Protein AF-A0AA42LFT8-F1 (afdb_monomer_lite)

Secondary structure (DSSP, 8-state):
--SHHHHHHHHHHHHHHTTT-------HHHHHHHHHHHHBSSEE-HHHHHHHHHHHHHHHHHH--HHHHHHHHHHIIIIISS-TT--EE--HHHHHHHHHHHHHHHHHS----PPP--HHHHHHHHHHHHHHHTT----EETTEE-HHHHHHHHHHHHHHHHTTT---HHHHHHHS---TT-GGGGGT--S----

Organism: Acinetobacter johnsonii (NCBI:txid40214)

pLDDT: mean 73.06, std 16.08, range [34.84, 95.12]

Sequence (195 aa):
MINFNYFEKIHAKISREAKTDTLFDLNSKNSEKRIDDLVLGEGVQRKLVLEIMENLSTQYIFTNNKKYLEIYKIINYIFIHRNSNKEFTSNNTNIENAYKIAYFHTKNNSFYLDPPPNQKAENLKKSISFLRERKIQIKLKNGIVDKKNLISIEKIIDKKFEKLGFFSIDGILEILPKHDNFEIYKFSDSAPTTL

Foldseek 3Di:
DDALVLLVVLLVVLVVVVVPDDDDPCPPVVLLVLLCVLWADDDADPVRLVVLLLLLLLVCVQPVDCSSQLSSFLSCSRDPPPPPPGGTDPDSVSVSVSSNSSSVVVVVDPPDDGDPPNVVSVVVVVVCVVCVVVVQDWDDDSSHTDVVSVVVVLVVVQVVCVVVVHRDPVSVVVPPPPPVPPPVVVPVPPDDDDD

Radius of gyration: 21.91 Å; chains: 1; bounding box: 42×46×66 Å

Structure (mmCIF, N/CA/C/O backbone):
data_AF-A0AA42LFT8-F1
#
_entry.id   AF-A0AA42LFT8-F1
#
loop_
_atom_site.group_PDB
_atom_site.id
_atom_site.type_symbol
_atom_site.label_atom_id
_atom_site.label_alt_id
_atom_site.label_comp_id
_atom_site.label_asym_id
_atom_site.label_entity_id
_atom_site.label_seq_id
_atom_site.pdbx_PDB_ins_code
_atom_site.Cartn_x
_atom_site.Cartn_y
_atom_site.Cartn_z
_atom_site.occupancy
_atom_site.B_iso_or_equiv
_atom_site.auth_seq_id
_atom_site.auth_comp_id
_atom_site.auth_asym_id
_atom_site.auth_atom_id
_atom_site.pdbx_PDB_model_num
ATOM 1 N N . MET A 1 1 ? 12.445 9.434 -0.133 1.00 78.56 1 MET A N 1
ATOM 2 C CA . MET A 1 1 ? 12.196 8.166 0.582 1.00 78.56 1 MET A CA 1
ATOM 3 C C . MET A 1 1 ? 10.955 7.518 0.003 1.00 78.56 1 MET A C 1
ATOM 5 O O . MET A 1 1 ? 9.937 8.196 -0.118 1.00 78.56 1 MET A O 1
ATOM 9 N N . ILE A 1 2 ? 11.056 6.247 -0.377 1.00 85.00 2 ILE A N 1
ATOM 10 C CA . ILE A 1 2 ? 9.947 5.476 -0.949 1.00 85.00 2 ILE A CA 1
ATOM 11 C C . ILE A 1 2 ? 8.979 5.107 0.173 1.00 85.00 2 ILE A C 1
ATOM 13 O O . ILE A 1 2 ? 9.377 4.571 1.201 1.00 85.00 2 ILE A O 1
ATOM 17 N N . ASN A 1 3 ? 7.717 5.487 0.009 1.00 90.00 3 ASN A N 1
ATOM 18 C CA . ASN A 1 3 ? 6.629 5.263 0.956 1.00 90.00 3 ASN A CA 1
ATOM 19 C C . ASN A 1 3 ? 5.275 5.419 0.239 1.00 90.00 3 ASN A C 1
ATOM 21 O O . ASN A 1 3 ? 5.223 5.694 -0.959 1.00 90.00 3 ASN A O 1
ATOM 25 N N . PHE A 1 4 ? 4.171 5.297 0.975 1.00 91.50 4 PHE A N 1
ATOM 26 C CA . PHE A 1 4 ? 2.819 5.468 0.433 1.00 91.50 4 PHE A CA 1
ATOM 27 C C . PHE A 1 4 ? 2.636 6.785 -0.348 1.00 91.50 4 PHE A C 1
ATOM 29 O O . PHE A 1 4 ? 2.189 6.784 -1.494 1.00 91.50 4 PHE A O 1
ATOM 36 N N . ASN A 1 5 ? 3.038 7.915 0.246 1.00 93.19 5 ASN A N 1
ATOM 37 C CA . ASN A 1 5 ? 2.876 9.240 -0.363 1.00 93.19 5 ASN A CA 1
ATOM 38 C C . ASN A 1 5 ? 3.747 9.416 -1.611 1.00 93.19 5 ASN A C 1
ATOM 40 O O . ASN A 1 5 ? 3.376 10.158 -2.518 1.00 93.19 5 ASN A O 1
ATOM 44 N N . TYR A 1 6 ? 4.914 8.771 -1.653 1.00 94.50 6 TYR A N 1
ATOM 45 C CA . TYR A 1 6 ? 5.758 8.749 -2.841 1.00 94.50 6 TYR A CA 1
ATOM 46 C C . TYR A 1 6 ? 4.987 8.142 -4.019 1.00 94.50 6 TYR A C 1
ATOM 48 O O . TYR A 1 6 ? 4.836 8.804 -5.044 1.00 94.50 6 TYR A O 1
ATOM 56 N N . PHE A 1 7 ? 4.384 6.964 -3.839 1.00 95.06 7 PHE A N 1
ATOM 57 C CA . PHE A 1 7 ? 3.600 6.321 -4.894 1.00 95.06 7 PHE A CA 1
ATOM 58 C C . PHE A 1 7 ? 2.347 7.113 -5.295 1.00 95.06 7 PHE A C 1
ATOM 60 O O . PHE A 1 7 ? 2.006 7.172 -6.475 1.00 95.06 7 PHE A O 1
ATOM 67 N N . GLU A 1 8 ? 1.690 7.801 -4.358 1.00 94.62 8 GLU A N 1
ATOM 68 C CA . GLU A 1 8 ? 0.591 8.708 -4.712 1.00 94.62 8 GLU A CA 1
ATOM 69 C C . GLU A 1 8 ? 1.038 9.878 -5.595 1.00 94.62 8 GLU A C 1
ATOM 71 O O . GLU A 1 8 ? 0.312 10.264 -6.517 1.00 94.62 8 GLU A O 1
ATOM 76 N N . LYS A 1 9 ? 2.213 10.455 -5.312 1.00 95.12 9 LYS A N 1
ATOM 77 C CA . LYS A 1 9 ? 2.763 11.585 -6.071 1.00 95.12 9 LYS A CA 1
ATOM 78 C C . LYS A 1 9 ? 3.161 11.171 -7.481 1.00 95.12 9 LYS A C 1
ATOM 80 O O . LYS A 1 9 ? 2.756 11.847 -8.429 1.00 95.12 9 LYS A O 1
ATOM 85 N N . ILE A 1 10 ? 3.906 10.071 -7.629 1.00 94.69 10 ILE A N 1
ATOM 86 C CA . ILE A 1 10 ? 4.327 9.603 -8.959 1.00 94.69 10 ILE A CA 1
ATOM 87 C C . ILE A 1 10 ? 3.110 9.216 -9.801 1.00 94.69 10 ILE A C 1
ATOM 89 O O . ILE A 1 10 ? 3.034 9.593 -10.966 1.00 94.69 10 ILE A O 1
ATOM 93 N N . HIS A 1 11 ? 2.101 8.583 -9.192 1.00 94.44 11 HIS A N 1
ATOM 94 C CA . HIS A 1 11 ? 0.862 8.241 -9.877 1.00 94.44 11 HIS A CA 1
ATOM 95 C C . HIS A 1 11 ? 0.130 9.490 -10.378 1.00 94.44 11 HIS A C 1
ATOM 97 O O . HIS A 1 11 ? -0.256 9.564 -11.538 1.00 94.44 11 HIS A O 1
ATOM 103 N N . ALA A 1 12 ? -0.024 10.517 -9.536 1.00 93.12 12 ALA A N 1
ATOM 104 C CA . ALA A 1 12 ? -0.682 11.760 -9.939 1.00 93.12 12 ALA A CA 1
ATOM 105 C C . ALA A 1 12 ? 0.078 12.520 -11.042 1.00 93.12 12 ALA A C 1
ATOM 107 O O . ALA A 1 12 ? -0.541 13.205 -11.855 1.00 93.12 12 ALA A O 1
ATOM 108 N N . LYS A 1 13 ? 1.413 12.443 -11.060 1.00 91.81 13 LYS A N 1
ATOM 109 C CA . LYS A 1 13 ? 2.256 12.989 -12.135 1.00 91.81 13 LYS A CA 1
ATOM 110 C C . LYS A 1 13 ? 2.026 12.219 -13.441 1.00 91.81 13 LYS A C 1
ATOM 112 O O . LYS A 1 13 ? 1.564 12.804 -14.415 1.00 91.81 13 LYS A O 1
ATOM 117 N N . ILE A 1 14 ? 2.237 10.907 -13.424 1.00 88.75 14 ILE A N 1
ATOM 118 C CA . ILE A 1 14 ? 2.191 10.048 -14.615 1.00 88.75 14 ILE A CA 1
ATOM 119 C C . ILE A 1 14 ? 0.778 9.972 -15.209 1.00 88.75 14 ILE A C 1
ATOM 121 O O . ILE A 1 14 ? 0.617 10.099 -16.418 1.00 88.75 14 ILE A O 1
ATOM 125 N N . SER A 1 15 ? -0.266 9.879 -14.380 1.00 87.12 15 SER A N 1
ATOM 126 C CA . SER A 1 15 ? -1.662 9.892 -14.840 1.00 87.12 15 SER A CA 1
ATOM 127 C C . SER A 1 15 ? -2.069 11.196 -15.538 1.00 87.12 15 SER A C 1
ATOM 129 O O . SER A 1 15 ? -3.040 11.201 -16.296 1.00 87.12 15 SER A O 1
ATOM 131 N N . ARG A 1 16 ? -1.369 12.313 -15.281 1.00 85.44 16 ARG A N 1
ATOM 132 C CA . ARG A 1 16 ? -1.565 13.576 -16.011 1.00 85.44 16 ARG A CA 1
ATOM 133 C C . ARG A 1 16 ? -0.812 13.572 -17.339 1.00 85.44 16 ARG A C 1
ATOM 135 O O . ARG A 1 16 ? -1.422 13.895 -18.349 1.00 85.44 16 ARG A O 1
ATOM 142 N N . GLU A 1 17 ? 0.454 13.157 -17.336 1.00 82.69 17 GLU A N 1
ATOM 143 C CA . GLU A 1 17 ? 1.291 13.037 -18.546 1.00 82.69 17 GLU A CA 1
ATOM 144 C C . GLU A 1 17 ? 0.700 12.057 -19.574 1.00 82.69 17 GLU A C 1
ATOM 146 O O . GLU A 1 17 ? 0.731 12.298 -20.775 1.00 82.69 17 GLU A O 1
ATOM 151 N N . ALA A 1 18 ? 0.081 10.968 -19.113 1.00 69.44 18 ALA A N 1
ATOM 152 C CA . ALA A 1 18 ? -0.550 9.972 -19.977 1.00 69.44 18 ALA A CA 1
ATOM 153 C C . ALA A 1 18 ? -1.759 10.494 -20.774 1.00 69.44 18 ALA A C 1
ATOM 155 O O . ALA A 1 18 ? -2.258 9.791 -21.648 1.00 69.44 18 ALA A O 1
ATOM 156 N N . LYS A 1 19 ? -2.266 11.695 -20.469 1.00 59.88 19 LYS A N 1
ATOM 157 C CA . LYS A 1 19 ? -3.346 12.327 -21.240 1.00 59.88 19 LYS A CA 1
ATOM 158 C C . LYS A 1 19 ? -2.836 13.078 -22.471 1.00 59.88 19 LYS A C 1
ATOM 160 O O . LYS A 1 19 ? -3.658 13.473 -23.290 1.00 59.88 19 LYS A O 1
ATOM 165 N N . THR A 1 20 ? -1.526 13.309 -22.574 1.00 52.00 20 THR A N 1
ATOM 166 C CA . THR A 1 20 ? -0.933 14.223 -23.560 1.00 52.00 20 THR A CA 1
ATOM 167 C C . THR A 1 20 ? 0.042 13.563 -24.533 1.00 52.00 20 THR A C 1
ATOM 169 O O . THR A 1 20 ? 0.314 14.172 -25.558 1.00 52.00 20 THR A O 1
ATOM 172 N N . ASP A 1 21 ? 0.520 12.338 -24.272 1.00 46.44 21 ASP A N 1
ATOM 173 C CA . ASP A 1 21 ? 1.500 11.655 -25.133 1.00 46.44 21 ASP A CA 1
ATOM 174 C C . ASP A 1 21 ? 0.986 10.340 -25.738 1.00 46.44 21 ASP A C 1
ATOM 176 O O . ASP A 1 21 ? 0.505 9.438 -25.046 1.00 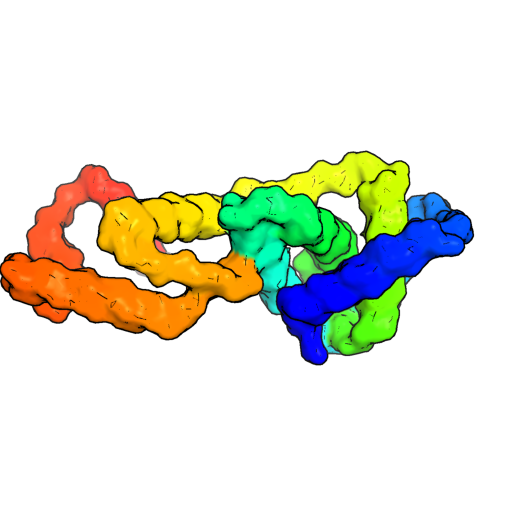46.44 21 ASP A O 1
ATOM 180 N N . THR A 1 22 ? 1.165 10.228 -27.055 1.00 49.41 22 THR A N 1
ATOM 181 C CA . THR A 1 22 ? 0.987 9.025 -27.874 1.00 49.41 22 THR A CA 1
ATOM 182 C C . THR A 1 22 ? 2.154 8.045 -27.719 1.00 49.41 22 THR A C 1
ATOM 184 O O . THR A 1 22 ? 3.308 8.406 -27.912 1.00 49.41 22 THR A O 1
ATOM 187 N N . LEU A 1 23 ? 1.792 6.780 -27.468 1.00 51.12 23 LEU A N 1
ATOM 188 C CA . LEU A 1 23 ? 2.510 5.544 -27.814 1.00 51.12 23 LEU A CA 1
ATOM 189 C C . LEU A 1 23 ? 3.967 5.416 -27.335 1.00 51.12 23 LEU A C 1
ATOM 191 O O . LEU A 1 23 ? 4.925 5.620 -28.074 1.00 51.12 23 LEU A O 1
ATOM 195 N N . PHE A 1 24 ? 4.120 4.893 -26.115 1.00 53.81 24 PHE A N 1
ATOM 196 C CA . PHE A 1 24 ? 5.250 4.007 -25.835 1.00 53.81 24 PHE A CA 1
ATOM 197 C C . PHE A 1 24 ? 5.076 2.729 -26.666 1.00 53.81 24 PHE A C 1
ATOM 199 O O . PHE A 1 24 ? 4.008 2.116 -26.638 1.00 53.81 24 PHE A O 1
ATOM 206 N N . ASP A 1 25 ? 6.115 2.334 -27.400 1.00 49.66 25 ASP A N 1
ATOM 207 C CA . ASP A 1 25 ? 6.157 1.077 -28.148 1.00 49.66 25 ASP A CA 1
ATOM 208 C C . ASP A 1 25 ? 6.222 -0.102 -27.155 1.00 49.66 25 ASP A C 1
ATOM 210 O O . ASP A 1 25 ? 7.272 -0.455 -26.610 1.00 49.66 25 ASP A O 1
ATOM 214 N N . LEU A 1 26 ? 5.048 -0.635 -26.808 1.00 54.69 26 LEU A N 1
ATOM 215 C CA . LEU A 1 26 ? 4.846 -1.656 -25.780 1.00 54.69 26 LEU A CA 1
ATOM 216 C C . LEU A 1 26 ? 4.963 -3.056 -26.390 1.00 54.69 26 LEU A C 1
ATOM 218 O O . LEU A 1 26 ? 4.026 -3.850 -26.315 1.00 54.69 26 LEU A O 1
ATOM 222 N N . ASN A 1 27 ? 6.122 -3.419 -26.943 1.00 56.38 27 ASN A N 1
ATOM 223 C CA . ASN A 1 27 ? 6.406 -4.848 -27.051 1.00 56.38 27 ASN A CA 1
ATOM 224 C C . ASN A 1 27 ? 6.521 -5.401 -25.618 1.00 56.38 27 ASN A C 1
ATOM 226 O O . ASN A 1 27 ? 7.384 -4.966 -24.842 1.00 56.38 27 ASN A O 1
ATOM 230 N N . SER A 1 28 ? 5.606 -6.303 -25.243 1.00 58.91 28 SER A N 1
ATOM 231 C CA . SER A 1 28 ? 5.417 -6.758 -23.863 1.00 58.91 28 SER A CA 1
ATOM 232 C C . SER A 1 28 ? 6.714 -7.295 -23.275 1.00 58.91 28 SER A C 1
ATOM 234 O O . SER A 1 28 ? 7.186 -6.724 -22.296 1.00 58.91 28 SER A O 1
ATOM 236 N N . LYS A 1 29 ? 7.372 -8.252 -23.943 1.00 63.41 29 LYS A N 1
ATOM 237 C CA . LYS A 1 29 ? 8.627 -8.883 -23.485 1.00 63.41 29 LYS A CA 1
ATOM 238 C C . LYS A 1 29 ? 9.770 -7.890 -23.242 1.00 63.41 29 LYS A C 1
ATOM 240 O O . LYS A 1 29 ? 10.481 -8.004 -22.246 1.00 63.41 29 LYS A O 1
ATOM 245 N N . ASN A 1 30 ? 9.933 -6.892 -24.113 1.00 70.56 30 ASN A N 1
ATOM 246 C CA . ASN A 1 30 ? 10.985 -5.878 -23.958 1.00 70.56 30 ASN A CA 1
ATOM 247 C C . ASN A 1 30 ? 10.696 -4.939 -22.786 1.00 70.56 30 ASN A C 1
ATOM 249 O O . ASN A 1 30 ? 11.610 -4.488 -22.098 1.00 70.56 30 ASN A O 1
ATOM 253 N N . SER A 1 31 ? 9.419 -4.665 -22.540 1.00 76.12 31 SER A N 1
ATOM 254 C CA . SER A 1 31 ? 8.997 -3.823 -21.428 1.00 76.12 31 SER A CA 1
ATOM 255 C C . SER A 1 31 ? 9.137 -4.528 -20.081 1.00 76.12 31 SER A C 1
ATOM 257 O O . SER A 1 31 ? 9.449 -3.869 -19.093 1.00 76.12 31 SER A O 1
ATOM 259 N N . GLU A 1 32 ? 8.923 -5.848 -20.028 1.00 79.50 32 GLU A N 1
ATOM 260 C CA . GLU A 1 32 ? 9.082 -6.620 -18.789 1.00 79.50 32 GLU A CA 1
ATOM 261 C C . GLU A 1 32 ? 10.530 -6.605 -18.317 1.00 79.50 32 GLU A C 1
ATOM 263 O O . GLU A 1 32 ? 10.810 -6.157 -17.207 1.00 79.50 32 GLU A O 1
ATOM 268 N N . LYS A 1 33 ? 11.447 -6.986 -19.213 1.00 81.56 33 LYS A N 1
ATOM 269 C CA . LYS A 1 33 ? 12.882 -6.987 -18.936 1.00 81.56 33 LYS A CA 1
ATOM 270 C C . LYS A 1 33 ? 13.382 -5.595 -18.551 1.00 81.56 33 LYS A C 1
ATOM 272 O O . LYS A 1 33 ? 14.128 -5.449 -17.592 1.00 81.56 33 LYS A O 1
ATOM 277 N N . ARG A 1 34 ? 12.905 -4.557 -19.244 1.00 84.69 34 ARG A N 1
ATOM 278 C CA . ARG A 1 34 ? 13.261 -3.170 -18.933 1.00 84.69 34 ARG A CA 1
ATOM 279 C C . ARG A 1 34 ? 12.780 -2.728 -17.552 1.00 84.69 34 ARG A C 1
ATOM 281 O O . ARG A 1 34 ? 13.467 -1.941 -16.914 1.00 84.69 34 ARG A O 1
ATOM 288 N N . ILE A 1 35 ? 11.618 -3.193 -17.090 1.00 87.19 35 ILE A N 1
ATOM 289 C CA . ILE A 1 35 ? 11.175 -2.934 -15.714 1.00 87.19 35 ILE A CA 1
ATOM 290 C C . ILE A 1 35 ? 12.140 -3.597 -14.732 1.00 87.19 35 ILE A C 1
ATOM 292 O O . ILE A 1 35 ? 12.594 -2.914 -13.819 1.00 87.19 35 ILE A O 1
ATOM 296 N N . ASP A 1 36 ? 12.487 -4.869 -14.937 1.00 85.62 36 ASP A N 1
ATOM 297 C CA . ASP A 1 36 ? 13.400 -5.594 -14.045 1.00 85.62 36 ASP A CA 1
ATOM 298 C C . ASP A 1 36 ? 14.777 -4.919 -13.969 1.00 85.62 36 ASP A C 1
ATOM 300 O O . ASP A 1 36 ? 15.264 -4.649 -12.871 1.00 85.62 36 ASP A O 1
ATOM 304 N N . ASP A 1 37 ? 15.353 -4.540 -15.113 1.00 87.31 37 ASP A N 1
ATOM 305 C CA . ASP A 1 37 ? 16.639 -3.832 -15.188 1.00 87.31 37 ASP A CA 1
ATOM 306 C C . ASP A 1 37 ? 16.612 -2.480 -14.448 1.00 87.31 37 ASP A C 1
ATOM 308 O O . ASP A 1 37 ? 17.627 -2.026 -13.922 1.00 87.31 37 ASP A O 1
ATOM 312 N N . LEU A 1 38 ? 15.451 -1.818 -14.396 1.00 88.69 38 LEU A N 1
ATOM 313 C CA . LEU A 1 38 ? 15.292 -0.551 -13.686 1.00 88.69 38 LEU A CA 1
ATOM 314 C C . LEU A 1 38 ? 15.145 -0.746 -12.175 1.00 88.69 38 LEU A C 1
ATOM 316 O O . LEU A 1 38 ? 15.650 0.082 -11.416 1.00 88.69 38 LEU A O 1
ATOM 320 N N . VAL A 1 39 ? 14.420 -1.776 -11.727 1.00 88.69 39 VAL A N 1
ATOM 321 C CA . VAL A 1 39 ? 13.997 -1.880 -10.319 1.00 88.69 39 VAL A CA 1
ATOM 322 C C . VAL A 1 39 ? 14.864 -2.779 -9.461 1.00 88.69 39 VAL A C 1
ATOM 324 O O . VAL A 1 39 ? 14.830 -2.625 -8.242 1.00 88.69 39 VAL A O 1
ATOM 327 N N . LEU A 1 40 ? 15.645 -3.681 -10.051 1.00 87.50 40 LEU A N 1
ATOM 328 C CA . LEU A 1 40 ? 16.565 -4.529 -9.300 1.00 87.50 40 LEU A CA 1
ATOM 329 C C . LEU A 1 40 ? 17.784 -3.745 -8.811 1.00 87.50 40 LEU A C 1
ATOM 331 O O . LEU A 1 40 ? 18.350 -2.919 -9.523 1.00 87.50 40 LEU A O 1
ATOM 335 N N . GLY A 1 41 ? 18.186 -4.006 -7.570 1.00 81.94 41 GLY A N 1
ATOM 336 C CA . GLY A 1 41 ? 19.358 -3.390 -6.957 1.00 81.94 41 GLY A CA 1
ATOM 337 C C . GLY A 1 41 ? 19.299 -3.447 -5.438 1.00 81.94 41 GLY A C 1
ATOM 338 O O . GLY A 1 41 ? 18.420 -4.086 -4.870 1.00 81.94 41 GLY A O 1
ATOM 339 N N . GLU A 1 42 ? 20.219 -2.745 -4.790 1.00 77.19 42 GLU A N 1
ATOM 340 C CA . GLU A 1 42 ? 20.307 -2.671 -3.331 1.00 77.19 42 GLU A CA 1
ATOM 341 C C . GLU A 1 42 ? 19.680 -1.358 -2.831 1.00 77.19 42 GLU A C 1
ATOM 343 O O . GLU A 1 42 ? 19.914 -0.276 -3.387 1.00 77.19 42 GLU A O 1
ATOM 348 N N . GLY A 1 43 ? 18.860 -1.438 -1.779 1.00 80.69 43 GLY A N 1
ATOM 349 C CA . GLY A 1 43 ? 18.405 -0.251 -1.044 1.00 80.69 43 GLY A CA 1
ATOM 350 C C . GLY A 1 43 ? 16.976 -0.293 -0.510 1.00 80.69 43 GLY A C 1
ATOM 351 O O . GLY A 1 43 ? 16.727 0.123 0.619 1.00 80.69 43 GLY A O 1
ATOM 352 N N . VAL A 1 44 ? 16.013 -0.773 -1.288 1.00 81.44 44 VAL A N 1
ATOM 353 C CA . VAL A 1 44 ? 14.604 -0.855 -0.888 1.00 81.44 44 VAL A CA 1
ATOM 354 C C . VAL A 1 44 ? 14.260 -2.299 -0.594 1.00 81.44 44 VAL A C 1
ATOM 356 O O . VAL A 1 44 ? 14.203 -3.155 -1.474 1.00 81.44 44 VAL A O 1
ATOM 359 N N . GLN A 1 45 ? 13.983 -2.554 0.679 1.00 85.00 45 GLN A N 1
ATOM 360 C CA . GLN A 1 45 ? 13.615 -3.878 1.146 1.00 85.00 45 GLN A CA 1
ATOM 361 C C . GLN A 1 45 ? 12.218 -4.261 0.659 1.00 85.00 45 GLN A C 1
ATOM 363 O O . GLN A 1 45 ? 11.265 -3.483 0.762 1.00 85.00 45 GLN A O 1
ATOM 368 N N . ARG A 1 46 ? 12.059 -5.516 0.234 1.00 83.69 46 ARG A N 1
ATOM 369 C CA . ARG A 1 46 ? 10.757 -6.083 -0.147 1.00 83.69 46 ARG A CA 1
ATOM 370 C C . ARG A 1 46 ? 9.693 -5.921 0.939 1.00 83.69 46 ARG A C 1
ATOM 372 O O . ARG A 1 46 ? 8.539 -5.647 0.616 1.00 83.69 46 ARG A O 1
ATOM 379 N N . LYS A 1 47 ? 10.077 -6.032 2.215 1.00 86.25 47 LYS A N 1
ATOM 380 C CA . LYS A 1 47 ? 9.171 -5.833 3.357 1.00 86.25 47 LYS A CA 1
ATOM 381 C C . LYS A 1 47 ? 8.472 -4.470 3.304 1.00 86.25 47 LYS A C 1
ATOM 383 O O . LYS A 1 47 ? 7.257 -4.411 3.449 1.00 86.25 47 LYS A O 1
ATOM 388 N N . LEU A 1 48 ? 9.214 -3.401 3.011 1.00 89.06 48 LEU A N 1
ATOM 389 C CA . LEU A 1 48 ? 8.653 -2.054 2.884 1.00 89.06 48 LEU A CA 1
ATOM 390 C C . LEU A 1 48 ? 7.635 -1.971 1.738 1.00 89.06 48 LEU A C 1
ATOM 392 O O . LEU A 1 48 ? 6.590 -1.339 1.877 1.00 89.06 48 LEU A O 1
ATOM 396 N N . VAL A 1 49 ? 7.911 -2.624 0.607 1.00 88.50 49 VAL A N 1
ATOM 397 C CA . VAL A 1 49 ? 6.981 -2.654 -0.532 1.00 88.50 49 VAL A CA 1
ATOM 398 C C . VAL A 1 49 ? 5.689 -3.391 -0.172 1.00 88.50 49 VAL A C 1
ATOM 400 O O . VAL A 1 49 ? 4.602 -2.894 -0.466 1.00 88.50 49 VAL A O 1
ATOM 403 N N . LEU A 1 50 ? 5.793 -4.532 0.517 1.00 87.00 50 LEU A N 1
ATOM 404 C CA . LEU A 1 50 ? 4.634 -5.286 1.001 1.00 87.00 50 LEU A CA 1
ATOM 405 C C . LEU A 1 50 ? 3.784 -4.461 1.979 1.00 87.00 50 LEU A C 1
ATOM 407 O O . LEU A 1 50 ? 2.565 -4.419 1.831 1.00 87.00 50 LEU A O 1
ATOM 411 N N . GLU A 1 51 ? 4.411 -3.738 2.912 1.00 89.44 51 GLU A N 1
ATOM 412 C CA . GLU A 1 51 ? 3.708 -2.828 3.829 1.00 89.44 51 GLU A CA 1
ATOM 413 C C . GLU A 1 51 ? 2.969 -1.710 3.074 1.00 89.44 51 GLU A C 1
ATOM 415 O O . GLU A 1 51 ? 1.821 -1.384 3.380 1.00 89.44 51 GLU A O 1
ATOM 420 N N . ILE A 1 52 ? 3.592 -1.125 2.046 1.00 91.69 52 ILE A N 1
ATOM 421 C CA . ILE A 1 52 ? 2.947 -0.112 1.198 1.00 91.69 52 ILE A CA 1
ATOM 422 C C . ILE A 1 52 ? 1.735 -0.704 0.466 1.00 91.69 52 ILE A C 1
ATOM 424 O O . ILE A 1 52 ? 0.682 -0.066 0.413 1.00 91.69 52 ILE A O 1
ATOM 428 N N . MET A 1 53 ? 1.859 -1.916 -0.076 1.00 88.94 53 MET A N 1
ATOM 429 C CA . MET A 1 53 ? 0.767 -2.609 -0.762 1.00 88.94 53 MET A CA 1
ATOM 430 C C . MET A 1 53 ? -0.399 -2.926 0.177 1.00 88.94 53 MET A C 1
ATOM 432 O O . MET A 1 53 ? -1.556 -2.690 -0.177 1.00 88.94 53 MET A O 1
ATOM 436 N N . GLU A 1 54 ? -0.115 -3.400 1.388 1.00 88.06 54 GLU A N 1
ATOM 437 C CA . GLU A 1 54 ? -1.133 -3.651 2.409 1.00 88.06 54 GLU A CA 1
ATOM 438 C C . GLU A 1 54 ? -1.887 -2.361 2.774 1.00 88.06 54 GLU A C 1
ATOM 440 O O . GLU A 1 54 ? -3.121 -2.335 2.828 1.00 88.06 54 GLU A O 1
ATOM 445 N N . ASN A 1 55 ? -1.153 -1.259 2.940 1.00 90.56 55 ASN A N 1
ATOM 446 C CA . ASN A 1 55 ? -1.719 0.055 3.229 1.00 90.56 55 ASN A CA 1
ATOM 447 C C . ASN A 1 55 ? -2.598 0.584 2.084 1.00 90.56 55 ASN A C 1
ATOM 449 O O . ASN A 1 55 ? -3.666 1.145 2.333 1.00 90.56 55 ASN A O 1
ATOM 453 N N . LEU A 1 56 ? -2.195 0.389 0.825 1.00 91.75 56 LEU A N 1
ATOM 454 C CA . LEU A 1 56 ? -2.997 0.756 -0.351 1.00 91.75 56 LEU A CA 1
ATOM 455 C C . LEU A 1 56 ? -4.287 -0.058 -0.441 1.00 91.75 56 LEU A C 1
ATOM 457 O O . LEU A 1 56 ? -5.355 0.517 -0.656 1.00 91.75 56 LEU A O 1
ATOM 461 N N . SER A 1 57 ? -4.199 -1.374 -0.226 1.00 88.88 57 SER A N 1
ATOM 462 C CA . SER A 1 57 ? -5.367 -2.258 -0.159 1.00 88.88 57 SER A CA 1
ATOM 463 C C . SER A 1 57 ? -6.328 -1.808 0.944 1.00 88.88 57 SER A C 1
ATOM 465 O O . SER A 1 57 ? -7.521 -1.647 0.689 1.00 88.88 57 SER A O 1
ATOM 467 N N . THR A 1 58 ? -5.808 -1.498 2.134 1.00 86.81 58 THR A N 1
ATOM 468 C CA . THR A 1 58 ? -6.611 -0.999 3.256 1.00 86.81 58 THR A CA 1
ATOM 469 C C . THR A 1 58 ? -7.290 0.319 2.895 1.00 86.81 58 THR A C 1
ATOM 471 O O . THR A 1 58 ? -8.505 0.456 3.019 1.00 86.81 58 THR A O 1
ATOM 474 N N . GLN A 1 59 ? -6.540 1.288 2.368 1.00 89.44 59 GLN A N 1
ATOM 475 C CA . GLN A 1 59 ? -7.102 2.571 1.959 1.00 89.44 59 GLN A CA 1
ATOM 476 C C . GLN A 1 59 ? -8.202 2.400 0.896 1.00 89.44 59 GLN A C 1
ATOM 478 O O . GLN A 1 59 ? -9.233 3.075 0.974 1.00 89.44 59 GLN A O 1
ATOM 483 N N . TYR A 1 60 ? -8.028 1.481 -0.057 1.00 89.31 60 TYR A N 1
ATOM 484 C CA . TYR A 1 60 ? -9.049 1.145 -1.047 1.00 89.31 60 TYR A CA 1
ATOM 485 C C . TYR A 1 60 ? -10.308 0.549 -0.403 1.00 89.31 60 TYR A C 1
ATOM 487 O O . TYR A 1 60 ? -11.390 1.093 -0.597 1.00 89.31 60 TYR A O 1
ATOM 495 N N . ILE A 1 61 ? -10.179 -0.492 0.422 1.00 85.00 61 ILE A N 1
ATOM 496 C CA . ILE A 1 61 ? -11.300 -1.176 1.100 1.00 85.00 61 ILE A CA 1
ATOM 497 C C . ILE A 1 61 ? -12.161 -0.207 1.930 1.00 85.00 61 ILE A C 1
ATOM 499 O O . ILE A 1 61 ? -13.388 -0.354 2.019 1.00 85.00 61 ILE A O 1
ATOM 503 N N . PHE A 1 62 ? -11.521 0.801 2.526 1.00 81.50 62 PHE A N 1
ATOM 504 C CA . PHE A 1 62 ? -12.173 1.802 3.365 1.00 81.50 62 PHE A CA 1
ATOM 505 C C . PHE A 1 62 ? -12.814 2.962 2.609 1.00 81.50 62 PHE A C 1
ATOM 507 O O . PHE A 1 62 ? -13.823 3.494 3.067 1.00 81.50 62 PHE A O 1
ATOM 514 N N . THR A 1 63 ? -12.215 3.398 1.502 1.00 85.94 63 THR A N 1
ATOM 515 C CA . THR A 1 63 ? -12.677 4.588 0.763 1.00 85.94 63 THR A CA 1
ATOM 516 C C . THR A 1 63 ? -13.406 4.257 -0.531 1.00 85.94 63 THR A C 1
ATOM 518 O O . THR A 1 63 ? -14.032 5.136 -1.114 1.00 85.94 63 THR A O 1
ATOM 521 N N . ASN A 1 64 ? -13.289 3.017 -1.007 1.00 86.75 64 ASN A N 1
ATOM 522 C CA . ASN A 1 64 ? -13.655 2.571 -2.350 1.00 86.75 64 ASN A CA 1
ATOM 523 C C . ASN A 1 64 ? -13.049 3.433 -3.480 1.00 86.75 64 ASN A C 1
ATOM 525 O O . ASN A 1 64 ? -13.555 3.474 -4.602 1.00 86.75 64 ASN A O 1
ATOM 529 N N . ASN A 1 65 ? -11.957 4.156 -3.205 1.00 89.25 65 ASN A N 1
ATOM 530 C CA . ASN A 1 65 ? -11.333 5.027 -4.191 1.00 89.25 65 ASN A CA 1
ATOM 531 C C . ASN A 1 65 ? -10.411 4.219 -5.118 1.00 89.25 65 ASN A C 1
ATOM 533 O O . ASN A 1 65 ? -9.339 3.763 -4.710 1.00 89.25 65 ASN A O 1
ATOM 537 N N . LYS A 1 66 ? -10.819 4.094 -6.389 1.00 89.19 66 LYS A N 1
ATOM 538 C CA . LYS A 1 66 ? -10.124 3.320 -7.434 1.00 89.19 66 LYS A CA 1
ATOM 539 C C . LYS A 1 66 ? -8.664 3.726 -7.653 1.00 89.19 66 LYS A C 1
ATOM 541 O O . LYS A 1 66 ? -7.876 2.876 -8.053 1.00 89.19 66 LYS A O 1
ATOM 546 N N . LYS A 1 67 ? -8.275 4.965 -7.327 1.00 91.56 67 LYS A N 1
ATOM 547 C CA . LYS A 1 67 ? -6.874 5.416 -7.381 1.00 91.56 67 LYS A CA 1
ATOM 548 C C . LYS A 1 67 ? -5.952 4.485 -6.586 1.00 91.56 67 LYS A C 1
ATOM 550 O O . LYS A 1 67 ? -4.889 4.109 -7.065 1.00 91.56 67 LYS A O 1
ATOM 555 N N . TYR A 1 68 ? -6.348 4.097 -5.372 1.00 92.06 68 TYR A N 1
ATOM 556 C CA . TYR A 1 68 ? -5.512 3.249 -4.514 1.00 92.06 68 TYR A CA 1
ATOM 557 C C . TYR A 1 68 ? -5.393 1.824 -5.051 1.00 92.06 68 TYR A C 1
ATOM 559 O O . TYR A 1 68 ? -4.321 1.228 -4.965 1.00 92.06 68 TYR A O 1
ATOM 567 N N . LEU A 1 69 ? -6.465 1.314 -5.663 1.00 89.81 69 LEU A N 1
ATOM 568 C CA . LEU A 1 69 ? -6.457 0.033 -6.361 1.00 89.81 69 LEU A CA 1
ATOM 569 C C . LEU A 1 69 ? -5.524 0.062 -7.580 1.00 89.81 69 LEU A C 1
ATOM 571 O O . LEU A 1 69 ? -4.765 -0.877 -7.801 1.00 89.81 69 LEU A O 1
ATOM 575 N N . GLU A 1 70 ? -5.547 1.141 -8.360 1.00 89.88 70 GLU A N 1
ATOM 576 C CA . GLU A 1 70 ? -4.682 1.304 -9.531 1.00 89.88 70 GLU A CA 1
ATOM 577 C C . GLU A 1 70 ? -3.202 1.365 -9.131 1.00 89.88 70 GLU A C 1
ATOM 579 O O . GLU A 1 70 ? -2.377 0.636 -9.683 1.00 89.88 70 GLU A O 1
ATOM 584 N N . ILE A 1 71 ? -2.872 2.157 -8.103 1.00 93.31 71 ILE A N 1
ATOM 585 C CA . ILE A 1 71 ? -1.511 2.216 -7.555 1.00 93.31 71 ILE A CA 1
ATOM 586 C C . ILE A 1 71 ? -1.073 0.835 -7.056 1.00 93.31 71 ILE A C 1
ATOM 588 O O . ILE A 1 71 ? 0.034 0.407 -7.378 1.00 93.31 71 ILE A O 1
ATOM 592 N N . TYR A 1 72 ? -1.932 0.132 -6.308 1.00 91.62 72 TYR A N 1
ATOM 593 C CA . TYR A 1 72 ? -1.655 -1.221 -5.827 1.00 91.62 72 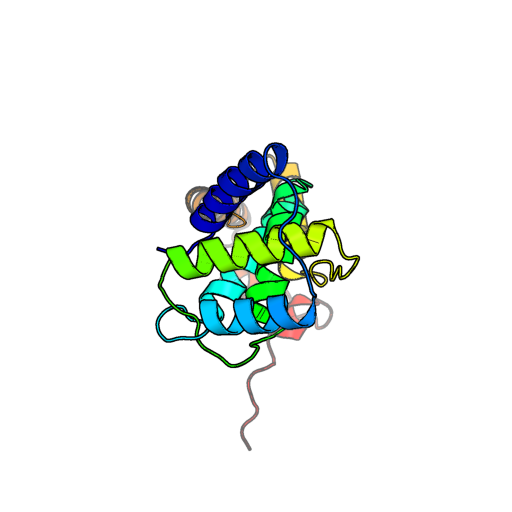TYR A CA 1
ATOM 594 C C . TYR A 1 72 ? -1.282 -2.158 -6.978 1.00 91.62 72 TYR A C 1
ATOM 596 O O . TYR A 1 72 ? -0.248 -2.820 -6.920 1.00 91.62 72 TYR A O 1
ATOM 604 N N . LYS A 1 73 ? -2.094 -2.184 -8.040 1.00 87.56 73 LYS A N 1
ATOM 605 C CA . LYS A 1 73 ? -1.895 -3.068 -9.197 1.00 87.56 73 LYS A CA 1
ATOM 606 C C . LYS A 1 73 ? -0.560 -2.806 -9.889 1.00 87.56 73 LYS A C 1
ATOM 608 O O . LYS A 1 73 ? 0.163 -3.748 -10.203 1.00 87.56 73 LYS A O 1
ATOM 613 N N . ILE A 1 74 ? -0.202 -1.535 -10.059 1.00 90.12 74 ILE A N 1
ATOM 614 C CA . ILE A 1 74 ? 1.067 -1.144 -10.680 1.00 90.12 74 ILE A CA 1
ATOM 615 C C . ILE A 1 74 ? 2.258 -1.572 -9.814 1.00 90.12 74 ILE A C 1
ATOM 617 O O . ILE A 1 74 ? 3.207 -2.159 -10.325 1.00 90.12 74 ILE A O 1
ATOM 621 N N . ILE A 1 75 ? 2.202 -1.341 -8.499 1.00 90.56 75 ILE A N 1
ATOM 622 C CA . ILE A 1 75 ? 3.267 -1.771 -7.577 1.00 90.56 75 ILE A CA 1
ATOM 623 C C . ILE A 1 75 ? 3.384 -3.301 -7.563 1.00 90.56 75 ILE A C 1
ATOM 625 O O . ILE A 1 75 ? 4.494 -3.824 -7.643 1.00 90.56 75 ILE A O 1
ATOM 629 N N . ASN A 1 76 ? 2.261 -4.024 -7.518 1.00 87.25 76 ASN A N 1
ATOM 630 C CA . ASN A 1 76 ? 2.247 -5.487 -7.549 1.00 87.25 76 ASN A CA 1
ATOM 631 C C . ASN A 1 76 ? 2.959 -6.033 -8.798 1.00 87.25 76 ASN A C 1
ATOM 633 O O . ASN A 1 76 ? 3.786 -6.941 -8.704 1.00 87.25 76 ASN A O 1
ATOM 637 N N . TYR A 1 77 ? 2.674 -5.434 -9.956 1.00 84.75 77 TYR A N 1
ATOM 638 C CA . TYR A 1 77 ? 3.279 -5.802 -11.232 1.00 84.75 77 TYR A CA 1
ATOM 639 C C . TYR A 1 77 ? 4.793 -5.555 -11.268 1.00 84.75 77 TYR A C 1
ATOM 641 O O . TYR A 1 77 ? 5.543 -6.411 -11.729 1.00 84.75 77 TYR A O 1
ATOM 649 N N . ILE A 1 78 ? 5.248 -4.409 -10.752 1.00 87.00 78 ILE A N 1
ATOM 650 C CA . ILE A 1 78 ? 6.668 -4.035 -10.754 1.00 87.00 78 ILE A CA 1
ATOM 651 C C . ILE A 1 78 ? 7.480 -4.895 -9.777 1.00 87.00 78 ILE A C 1
ATOM 653 O O . ILE A 1 78 ? 8.549 -5.393 -10.122 1.00 87.00 78 ILE A O 1
ATOM 657 N N . PHE A 1 79 ? 6.992 -5.045 -8.545 1.00 83.12 79 PHE A N 1
ATOM 658 C CA . PHE A 1 79 ? 7.828 -5.496 -7.433 1.00 83.12 79 PHE A CA 1
ATOM 659 C C . PHE A 1 79 ? 7.563 -6.939 -7.000 1.00 83.12 79 PHE A C 1
ATOM 661 O O . PHE A 1 79 ? 8.490 -7.632 -6.594 1.00 83.12 79 PHE A O 1
ATOM 668 N N . ILE A 1 80 ? 6.321 -7.423 -7.064 1.00 72.12 80 ILE A N 1
ATOM 669 C CA . ILE A 1 80 ? 5.961 -8.713 -6.453 1.00 72.12 80 ILE A CA 1
ATOM 670 C C . ILE A 1 80 ? 5.846 -9.825 -7.484 1.00 72.12 80 ILE A C 1
ATOM 672 O O . ILE A 1 80 ? 6.416 -10.893 -7.271 1.00 72.12 80 ILE A O 1
ATOM 676 N N . HIS A 1 81 ? 5.173 -9.578 -8.609 1.00 66.38 81 HIS A N 1
ATOM 677 C CA . HIS A 1 81 ? 4.963 -10.619 -9.618 1.00 66.38 81 HIS A CA 1
ATOM 678 C C . HIS A 1 81 ? 6.245 -11.145 -10.250 1.00 66.38 81 HIS A C 1
ATOM 680 O O . HIS A 1 81 ? 6.287 -12.298 -10.669 1.00 66.38 81 HIS A O 1
ATOM 686 N N . ARG A 1 82 ? 7.273 -10.300 -10.335 1.00 64.88 82 ARG A N 1
ATOM 687 C CA . ARG A 1 82 ? 8.486 -10.596 -11.105 1.00 64.88 82 ARG A CA 1
ATOM 688 C C . ARG A 1 82 ? 9.707 -10.909 -10.258 1.00 64.88 82 ARG A C 1
ATOM 690 O O . ARG A 1 82 ? 10.601 -11.612 -10.707 1.00 64.88 82 ARG A O 1
ATOM 697 N N . ASN A 1 83 ? 9.745 -10.408 -9.026 1.00 66.00 83 ASN A N 1
ATOM 698 C CA . ASN A 1 83 ? 10.985 -10.285 -8.263 1.00 66.00 83 ASN A CA 1
ATOM 699 C C . ASN A 1 83 ? 10.805 -10.711 -6.801 1.00 66.00 83 ASN A C 1
ATOM 701 O O . ASN A 1 83 ? 11.321 -10.078 -5.882 1.00 66.00 83 ASN A O 1
ATOM 705 N N . SER A 1 84 ? 10.073 -11.809 -6.584 1.00 59.38 84 SER A N 1
ATOM 706 C CA . SER A 1 84 ? 9.590 -12.244 -5.268 1.00 59.38 84 SER A CA 1
ATOM 707 C C . SER A 1 84 ? 10.670 -12.413 -4.192 1.00 59.38 84 SER A C 1
ATOM 709 O O . SER A 1 84 ? 10.328 -12.362 -3.021 1.00 59.38 84 SER A O 1
ATOM 711 N N . ASN A 1 85 ? 11.956 -12.549 -4.523 1.00 65.56 85 ASN A N 1
ATOM 712 C CA . ASN A 1 85 ? 13.027 -12.752 -3.535 1.00 65.56 85 ASN A CA 1
ATOM 713 C C . ASN A 1 85 ? 14.175 -11.733 -3.631 1.00 65.56 85 ASN A C 1
ATOM 715 O O . ASN A 1 85 ? 15.256 -11.996 -3.113 1.00 65.56 85 ASN A O 1
ATOM 719 N N . LYS A 1 86 ? 13.976 -10.597 -4.308 1.00 71.12 86 LYS A N 1
ATOM 720 C CA . LYS A 1 86 ? 15.050 -9.627 -4.568 1.00 71.12 86 LYS A CA 1
ATOM 721 C C . LYS A 1 86 ? 14.848 -8.323 -3.797 1.00 71.12 86 LYS A C 1
ATOM 723 O O . LYS A 1 86 ? 13.723 -7.957 -3.450 1.00 71.12 86 LYS A O 1
ATOM 728 N N . GLU A 1 87 ? 15.954 -7.638 -3.527 1.00 80.06 87 GLU A N 1
ATOM 729 C CA . GLU A 1 87 ? 15.938 -6.231 -3.134 1.00 80.06 87 GLU A CA 1
ATOM 730 C C . GLU A 1 87 ? 15.697 -5.334 -4.350 1.00 80.06 87 GLU A C 1
ATOM 732 O O . GLU A 1 87 ? 15.863 -5.747 -5.505 1.00 80.06 87 GLU A O 1
ATOM 737 N N . PHE A 1 88 ? 15.270 -4.103 -4.073 1.00 84.94 88 PHE A N 1
ATOM 738 C CA . PHE A 1 88 ? 14.976 -3.116 -5.098 1.00 84.94 88 PHE A CA 1
ATOM 739 C C . PHE A 1 88 ? 15.903 -1.913 -4.986 1.00 84.94 88 PHE A C 1
ATOM 741 O O . PHE A 1 88 ? 16.339 -1.538 -3.901 1.00 84.94 88 PHE A O 1
ATOM 748 N N . THR A 1 89 ? 16.171 -1.259 -6.111 1.00 86.06 89 THR A N 1
ATOM 749 C CA . THR A 1 89 ? 16.954 -0.023 -6.129 1.00 86.06 89 THR A CA 1
ATOM 750 C C . THR A 1 89 ? 16.308 1.066 -5.265 1.00 86.06 89 THR A C 1
ATOM 752 O O . THR A 1 89 ? 15.086 1.172 -5.174 1.00 86.06 89 THR A O 1
ATOM 755 N N . SER A 1 90 ? 17.125 1.936 -4.671 1.00 86.75 90 SER A N 1
ATOM 756 C CA . SER A 1 90 ? 16.665 3.187 -4.046 1.00 86.75 90 SER A CA 1
ATOM 757 C C . SER A 1 90 ? 16.620 4.377 -5.022 1.00 86.75 90 SER A C 1
ATOM 759 O O . SER A 1 90 ? 16.248 5.489 -4.633 1.00 86.75 90 SER A O 1
ATOM 761 N N . ASN A 1 91 ? 16.967 4.167 -6.299 1.00 90.75 91 ASN A N 1
ATOM 762 C CA . ASN A 1 91 ? 16.961 5.205 -7.325 1.00 90.75 91 ASN A CA 1
ATOM 763 C C . ASN A 1 91 ? 15.524 5.577 -7.740 1.00 90.75 91 ASN A C 1
ATOM 765 O O . ASN A 1 91 ? 14.870 4.874 -8.513 1.00 90.75 91 ASN A O 1
ATOM 769 N N . ASN A 1 92 ? 15.052 6.733 -7.263 1.00 90.56 92 ASN A N 1
ATOM 770 C CA . ASN A 1 92 ? 13.705 7.234 -7.551 1.00 90.56 92 ASN A CA 1
ATOM 771 C C . ASN A 1 92 ? 13.439 7.423 -9.053 1.00 90.56 92 ASN A C 1
ATOM 773 O O . ASN A 1 92 ? 12.315 7.194 -9.484 1.00 90.56 92 ASN A O 1
ATOM 777 N N . THR A 1 93 ? 14.436 7.827 -9.847 1.00 90.50 93 THR A N 1
ATOM 778 C CA . THR A 1 93 ? 14.273 8.018 -11.298 1.00 90.50 93 THR A CA 1
ATOM 779 C C . THR A 1 93 ? 13.994 6.687 -11.983 1.00 90.50 93 THR A C 1
ATOM 781 O O . THR A 1 93 ? 13.091 6.591 -12.814 1.00 90.50 93 THR A O 1
ATOM 784 N N . ASN A 1 94 ? 14.720 5.637 -11.597 1.00 90.81 94 ASN A N 1
ATOM 785 C CA . ASN A 1 94 ? 14.489 4.303 -12.137 1.00 90.81 94 ASN A CA 1
ATOM 786 C C . ASN A 1 94 ? 13.102 3.777 -11.758 1.00 90.81 94 ASN A C 1
ATOM 788 O O . ASN A 1 94 ? 12.395 3.250 -12.616 1.00 90.81 94 ASN A O 1
ATOM 792 N N . ILE A 1 95 ? 12.681 3.978 -10.506 1.00 91.38 95 ILE A N 1
ATOM 793 C CA . ILE A 1 95 ? 11.348 3.575 -10.041 1.00 91.38 95 ILE A CA 1
ATOM 794 C C . ILE A 1 95 ? 10.247 4.362 -10.755 1.00 91.38 95 ILE A C 1
ATOM 796 O O . ILE A 1 95 ? 9.256 3.765 -11.166 1.00 91.38 95 ILE A O 1
ATOM 800 N N . GLU A 1 96 ? 10.405 5.674 -10.948 1.00 91.75 96 GLU A N 1
ATOM 801 C CA . GLU A 1 96 ? 9.455 6.494 -11.711 1.00 91.75 96 GLU A CA 1
ATOM 802 C C . GLU A 1 96 ? 9.328 6.006 -13.159 1.00 91.75 96 GLU A C 1
ATOM 804 O O . GLU A 1 96 ? 8.213 5.870 -13.665 1.00 91.75 96 GLU A O 1
ATOM 809 N N . ASN A 1 97 ? 10.447 5.679 -13.808 1.00 89.12 97 ASN A N 1
ATOM 810 C CA . ASN A 1 97 ? 10.453 5.143 -15.167 1.00 89.12 97 ASN A CA 1
ATOM 811 C C . ASN A 1 97 ? 9.789 3.762 -15.241 1.00 89.12 97 ASN A C 1
ATOM 813 O O . ASN A 1 97 ? 8.950 3.533 -16.113 1.00 89.12 97 ASN A O 1
ATOM 817 N N . ALA A 1 98 ? 10.101 2.860 -14.306 1.00 90.06 98 ALA A N 1
ATOM 818 C CA . ALA A 1 98 ? 9.455 1.554 -14.213 1.00 90.06 98 ALA A CA 1
ATOM 819 C C . ALA A 1 98 ? 7.945 1.692 -13.969 1.00 90.06 98 ALA A C 1
ATOM 821 O O . ALA A 1 98 ? 7.146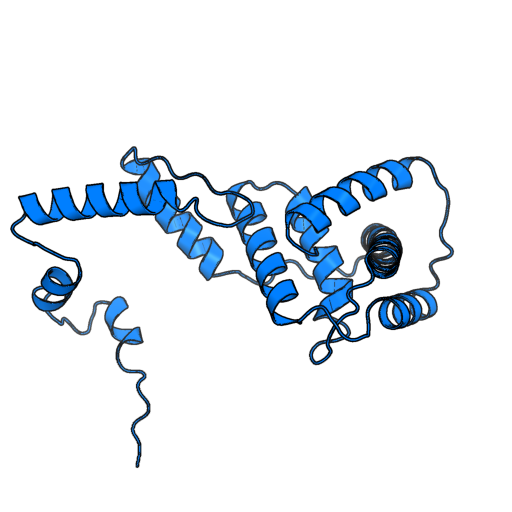 1.014 -14.616 1.00 90.06 98 ALA A O 1
ATOM 822 N N . TYR A 1 99 ? 7.545 2.626 -13.101 1.00 91.56 99 TYR A N 1
ATOM 823 C CA . TYR A 1 99 ? 6.145 2.945 -12.847 1.00 91.56 99 TYR A CA 1
ATOM 824 C C . TYR A 1 99 ? 5.445 3.469 -14.095 1.00 91.56 99 TYR A C 1
ATOM 826 O O . TYR A 1 99 ? 4.330 3.047 -14.383 1.00 91.56 99 TYR A O 1
ATOM 834 N N . LYS A 1 100 ? 6.091 4.351 -14.863 1.00 88.44 100 LYS A N 1
ATOM 835 C CA . LYS A 1 100 ? 5.546 4.880 -16.117 1.00 88.44 100 LYS A CA 1
ATOM 836 C C . LYS A 1 100 ? 5.307 3.762 -17.131 1.00 88.44 100 LYS A C 1
ATOM 838 O O . LYS A 1 100 ? 4.208 3.665 -17.668 1.00 88.44 100 LYS A O 1
ATOM 843 N N . ILE A 1 101 ? 6.287 2.879 -17.332 1.00 85.62 101 ILE A N 1
ATOM 844 C CA . ILE A 1 101 ? 6.154 1.718 -18.228 1.00 85.62 101 ILE A CA 1
ATOM 845 C C . ILE A 1 101 ? 5.004 0.815 -17.760 1.00 85.62 101 ILE A C 1
ATOM 847 O O . ILE A 1 101 ? 4.132 0.459 -18.552 1.00 85.62 101 ILE A O 1
ATOM 851 N N . ALA A 1 102 ? 4.970 0.477 -16.469 1.00 86.25 102 ALA A N 1
ATOM 852 C CA . ALA A 1 102 ? 3.932 -0.364 -15.885 1.00 86.25 102 ALA A CA 1
ATOM 853 C C . ALA A 1 102 ? 2.534 0.265 -15.984 1.00 86.25 102 ALA A C 1
ATOM 855 O O . ALA A 1 102 ? 1.586 -0.440 -16.301 1.00 86.25 102 ALA A O 1
ATOM 856 N N . TYR A 1 103 ? 2.403 1.577 -15.774 1.00 87.19 103 TYR A N 1
ATOM 857 C CA . TYR A 1 103 ? 1.143 2.315 -15.886 1.00 87.19 103 TYR A CA 1
ATOM 858 C C . TYR A 1 103 ? 0.518 2.199 -17.283 1.00 87.19 103 TYR A C 1
ATOM 860 O O . TYR A 1 103 ? -0.679 1.957 -17.417 1.00 87.19 103 TYR A O 1
ATOM 868 N N . PHE A 1 104 ? 1.318 2.354 -18.341 1.00 80.50 104 PHE A N 1
ATOM 869 C CA . PHE A 1 104 ? 0.814 2.192 -19.708 1.00 80.50 104 PHE A CA 1
ATOM 870 C C . PHE A 1 104 ? 0.500 0.727 -20.032 1.00 80.50 104 PHE A C 1
ATOM 872 O O . PHE A 1 104 ? -0.498 0.446 -20.695 1.00 80.50 104 PHE A O 1
ATOM 879 N N . HIS A 1 105 ? 1.294 -0.211 -19.506 1.00 76.75 105 HIS A N 1
ATOM 880 C CA . HIS A 1 105 ? 1.001 -1.644 -19.606 1.00 76.75 105 HIS A CA 1
ATOM 881 C C . HIS A 1 105 ? -0.331 -2.021 -18.956 1.00 76.75 105 HIS A C 1
ATOM 883 O O . HIS A 1 105 ? -1.136 -2.694 -19.590 1.00 76.75 105 HIS A O 1
ATOM 889 N N . THR A 1 106 ? -0.602 -1.568 -17.730 1.00 73.69 1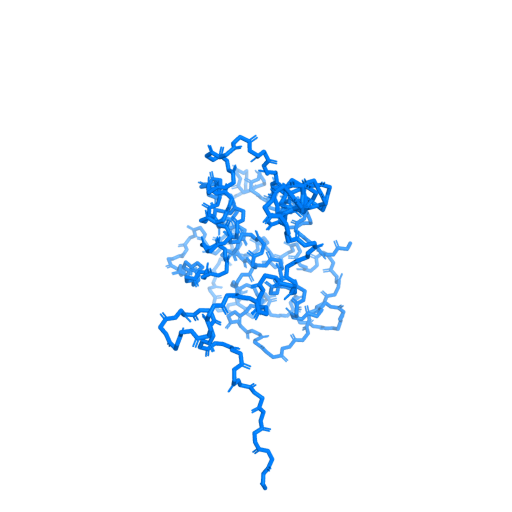06 THR A N 1
ATOM 890 C CA . THR A 1 106 ? -1.835 -1.911 -16.996 1.00 73.69 106 THR A CA 1
ATOM 891 C C . THR A 1 106 ? -3.097 -1.270 -17.573 1.00 73.69 106 THR A C 1
ATOM 893 O O . THR A 1 106 ? -4.205 -1.714 -17.263 1.00 73.69 106 THR A O 1
ATOM 896 N N . LYS A 1 107 ? -2.957 -0.230 -18.404 1.00 73.00 107 LYS A N 1
ATOM 897 C CA . LYS A 1 107 ? -4.071 0.350 -19.166 1.00 73.00 107 LYS A CA 1
ATOM 898 C C . LYS A 1 107 ? -4.368 -0.382 -20.469 1.00 73.00 107 LYS A C 1
ATOM 900 O O . LYS A 1 107 ? -5.530 -0.447 -20.855 1.00 73.00 107 LYS A O 1
ATOM 905 N N . ASN A 1 108 ? -3.340 -0.915 -21.125 1.00 66.31 108 ASN A N 1
ATOM 906 C CA . ASN A 1 108 ? -3.468 -1.521 -22.451 1.00 66.31 108 ASN A CA 1
ATOM 907 C C . ASN A 1 108 ? -3.606 -3.051 -22.413 1.00 66.31 108 ASN A C 1
ATOM 909 O O . ASN A 1 108 ? -4.089 -3.630 -23.379 1.00 66.31 108 ASN A O 1
ATOM 913 N N . ASN A 1 109 ? -3.216 -3.704 -21.313 1.00 58.81 109 ASN A N 1
ATOM 914 C CA . ASN A 1 109 ? -3.303 -5.153 -21.133 1.00 58.81 109 ASN A CA 1
ATOM 915 C C . ASN A 1 109 ? -4.179 -5.537 -19.933 1.00 58.81 109 ASN A C 1
ATOM 917 O O . ASN A 1 109 ? -4.154 -4.904 -18.880 1.00 58.81 109 ASN A O 1
ATOM 921 N N . SER A 1 110 ? -4.901 -6.648 -20.079 1.00 51.25 110 SER A N 1
ATOM 922 C CA . SER A 1 110 ? -5.866 -7.205 -19.122 1.00 51.25 110 SER A CA 1
ATOM 923 C C . SER A 1 110 ? -5.251 -8.026 -17.977 1.00 51.25 110 SER A C 1
ATOM 925 O O . SER A 1 110 ? -5.969 -8.758 -17.294 1.00 51.25 110 SER A O 1
ATOM 927 N N . PHE A 1 111 ? -3.941 -7.917 -17.725 1.00 52.31 111 PHE A N 1
ATOM 928 C CA . PHE A 1 111 ? -3.305 -8.579 -16.581 1.00 52.31 111 PHE A CA 1
ATOM 929 C C . PHE A 1 111 ? -3.728 -7.889 -15.278 1.00 52.31 111 PHE A C 1
ATOM 931 O O . PHE A 1 111 ? -3.076 -6.972 -14.781 1.00 52.31 111 PHE A O 1
ATOM 938 N N . TYR A 1 112 ? -4.857 -8.334 -14.730 1.00 57.03 112 TYR A N 1
ATOM 939 C CA . TYR A 1 112 ? -5.420 -7.831 -13.488 1.00 57.03 112 TYR A CA 1
ATOM 940 C C . TYR A 1 112 ? -5.386 -8.925 -12.435 1.00 57.03 112 TYR A C 1
ATOM 942 O O . TYR A 1 112 ? -6.220 -9.824 -12.426 1.00 57.03 112 TYR A O 1
ATOM 950 N N . LEU A 1 113 ? -4.445 -8.810 -11.505 1.00 58.72 113 LEU A N 1
ATOM 951 C CA . LEU A 1 113 ? -4.620 -9.423 -10.199 1.00 58.72 113 LEU A CA 1
ATOM 952 C C . LEU A 1 113 ? -5.162 -8.335 -9.291 1.00 58.72 113 LEU A C 1
ATOM 954 O O . LEU A 1 113 ? -4.471 -7.371 -8.948 1.00 58.72 113 LEU A O 1
ATOM 958 N N . ASP A 1 114 ? -6.454 -8.445 -8.997 1.00 62.03 114 ASP A N 1
ATOM 959 C CA . ASP A 1 114 ? -7.027 -7.718 -7.879 1.00 62.03 114 ASP A CA 1
ATOM 960 C C . ASP A 1 114 ? -6.221 -8.046 -6.614 1.00 62.03 114 ASP A C 1
ATOM 962 O O . ASP A 1 114 ? -5.653 -9.140 -6.510 1.00 62.03 114 ASP A O 1
ATOM 966 N N . PRO A 1 115 ? -6.098 -7.092 -5.672 1.00 63.66 115 PRO A N 1
ATOM 967 C CA . PRO A 1 115 ? -5.466 -7.374 -4.397 1.00 63.66 115 PRO A CA 1
ATOM 968 C C . PRO A 1 115 ? -6.084 -8.650 -3.821 1.00 63.66 115 PRO A C 1
ATOM 970 O O . PRO A 1 115 ? -7.314 -8.771 -3.823 1.00 63.66 115 PRO A O 1
ATOM 973 N N . PRO A 1 116 ? -5.263 -9.603 -3.345 1.00 66.75 116 PRO A N 1
ATOM 974 C CA . PRO A 1 116 ? -5.794 -10.785 -2.706 1.00 66.75 116 PRO A CA 1
ATOM 975 C C . PRO A 1 116 ? -6.665 -10.342 -1.525 1.00 66.75 116 PRO A C 1
ATOM 977 O O . PRO A 1 116 ? -6.438 -9.256 -0.971 1.00 66.75 116 PRO A O 1
ATOM 980 N N . PRO A 1 117 ? -7.651 -11.160 -1.126 1.00 67.81 117 PRO A N 1
ATOM 981 C CA . PRO A 1 117 ? -8.482 -10.870 0.030 1.00 67.81 117 PRO A CA 1
ATOM 982 C C . PRO A 1 117 ? -7.611 -10.476 1.226 1.00 67.81 117 PRO A C 1
ATOM 984 O O . PRO A 1 117 ? -6.838 -11.278 1.749 1.00 67.81 117 PRO A O 1
ATOM 987 N N . ASN A 1 118 ? -7.697 -9.213 1.640 1.00 73.25 118 ASN A N 1
ATOM 988 C CA . ASN A 1 118 ? -6.897 -8.701 2.742 1.00 73.25 118 ASN A CA 1
ATOM 989 C C . ASN A 1 118 ? -7.717 -8.811 4.025 1.00 73.25 118 ASN A C 1
ATOM 991 O O . ASN A 1 118 ? -8.399 -7.872 4.435 1.00 73.25 118 ASN A O 1
ATOM 995 N N . GLN A 1 119 ? -7.659 -9.985 4.652 1.00 69.75 119 GLN A N 1
ATOM 996 C CA . GLN A 1 119 ? -8.443 -10.281 5.849 1.00 69.75 119 GLN A CA 1
ATOM 997 C C . GLN A 1 119 ? -8.132 -9.323 7.004 1.00 69.75 119 GLN A C 1
ATOM 999 O O . GLN A 1 119 ? -9.032 -8.953 7.755 1.00 69.75 119 GLN A O 1
ATOM 1004 N N . LYS A 1 120 ? -6.887 -8.844 7.108 1.00 70.06 120 LYS A N 1
ATOM 1005 C CA . LYS A 1 120 ? -6.502 -7.833 8.098 1.00 70.06 120 LYS A CA 1
ATOM 1006 C C . LYS A 1 120 ? -7.197 -6.494 7.839 1.00 70.06 120 LYS A C 1
ATOM 1008 O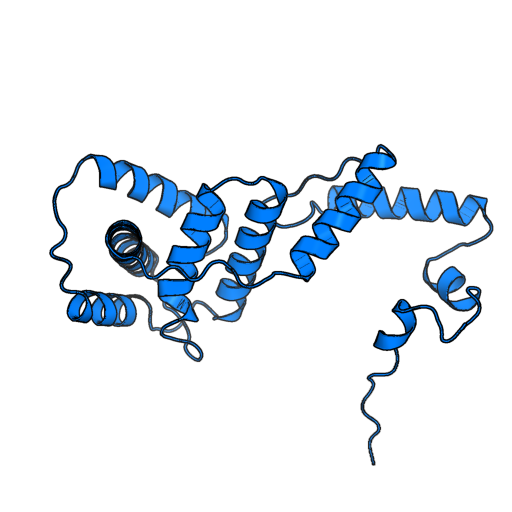 O . LYS A 1 120 ? -7.735 -5.906 8.776 1.00 70.06 120 LYS A O 1
ATOM 1013 N N . ALA A 1 121 ? -7.256 -6.039 6.588 1.00 72.94 121 ALA A N 1
ATOM 1014 C CA . ALA A 1 121 ? -7.978 -4.821 6.218 1.00 72.94 121 ALA A CA 1
ATOM 1015 C C . ALA A 1 121 ? -9.500 -4.952 6.406 1.00 72.94 121 ALA A C 1
ATOM 1017 O O . ALA A 1 121 ? -10.136 -4.022 6.903 1.00 72.94 121 ALA A O 1
ATOM 1018 N N . GLU A 1 122 ? -10.082 -6.105 6.070 1.00 74.19 122 GLU A N 1
ATOM 1019 C CA . GLU A 1 122 ? -11.507 -6.384 6.294 1.00 74.19 122 GLU A CA 1
ATOM 1020 C C . GLU A 1 122 ? -11.855 -6.431 7.787 1.00 74.19 122 GLU A C 1
ATOM 1022 O O . GLU A 1 122 ? -12.831 -5.821 8.228 1.00 74.19 122 GLU A O 1
ATOM 1027 N N . ASN A 1 123 ? -11.022 -7.081 8.602 1.00 72.19 123 ASN A N 1
ATOM 1028 C CA . ASN A 1 123 ? -11.184 -7.087 10.054 1.00 72.19 123 ASN A CA 1
ATOM 1029 C C . ASN A 1 123 ? -11.049 -5.674 10.628 1.00 72.19 123 ASN A C 1
ATOM 1031 O O . ASN A 1 123 ? -11.879 -5.259 11.435 1.00 72.19 123 ASN A O 1
ATOM 1035 N N . LEU A 1 124 ? -10.077 -4.887 10.156 1.00 76.56 124 LEU A N 1
ATOM 1036 C CA . LEU A 1 124 ? -9.950 -3.485 10.544 1.00 76.56 124 LEU A CA 1
ATOM 1037 C C . LEU A 1 124 ? -11.207 -2.683 10.174 1.00 76.56 124 LEU A C 1
ATOM 1039 O O . LEU A 1 124 ? -11.669 -1.864 10.970 1.00 76.56 124 LEU A O 1
ATOM 1043 N N . LYS A 1 125 ? -11.799 -2.923 8.996 1.00 75.94 125 LYS A N 1
ATOM 1044 C CA . LYS A 1 125 ? -13.050 -2.282 8.555 1.00 75.94 125 LYS A CA 1
ATOM 1045 C C . LYS A 1 125 ? -14.223 -2.626 9.454 1.00 75.94 125 LYS A C 1
ATOM 1047 O O . LYS A 1 125 ? -14.966 -1.716 9.834 1.00 75.94 125 LYS A O 1
ATOM 1052 N N . LYS A 1 126 ? -14.358 -3.891 9.849 1.00 75.81 126 LYS A N 1
ATOM 1053 C CA . LYS A 1 126 ? -15.360 -4.325 10.832 1.00 75.81 126 LYS A CA 1
ATOM 1054 C C . LYS A 1 126 ? -15.152 -3.623 12.176 1.00 75.81 126 LYS A C 1
ATOM 1056 O O . LYS A 1 126 ? -16.086 -2.999 12.675 1.00 75.81 126 LYS A O 1
ATOM 1061 N N . SER A 1 127 ? -13.926 -3.611 12.701 1.00 72.50 127 SER A N 1
ATOM 1062 C CA . SER A 1 127 ? -13.599 -2.947 13.971 1.00 72.50 127 SER A CA 1
ATOM 1063 C C . SER A 1 127 ? -13.882 -1.443 13.943 1.00 72.50 127 SER A C 1
ATOM 1065 O O . SER A 1 127 ? -14.484 -0.899 14.866 1.00 72.50 127 SER A O 1
ATOM 1067 N N . ILE A 1 128 ? -13.507 -0.750 12.864 1.00 76.12 128 ILE A N 1
ATOM 1068 C CA . ILE A 1 128 ? -13.788 0.683 12.720 1.00 76.12 128 ILE A CA 1
ATOM 1069 C C . ILE A 1 128 ? -15.293 0.946 12.601 1.00 76.12 128 ILE A C 1
ATOM 1071 O O . ILE A 1 128 ? -15.778 1.928 13.164 1.00 76.12 128 ILE A O 1
ATOM 1075 N N . SER A 1 129 ? -16.039 0.086 11.907 1.00 75.94 129 SER A N 1
ATOM 1076 C CA . SER A 1 129 ? -17.498 0.217 11.790 1.00 75.94 129 SER A CA 1
ATOM 1077 C C . SER A 1 129 ? -18.172 0.076 13.157 1.00 75.94 129 SER A C 1
ATOM 1079 O O . SER A 1 129 ? -18.914 0.968 13.565 1.00 75.94 129 SER A O 1
ATOM 1081 N N . PHE A 1 130 ? -17.791 -0.946 13.925 1.00 76.81 130 PHE A N 1
ATOM 1082 C CA . PHE A 1 130 ? -18.252 -1.162 15.299 1.00 76.81 130 PHE A CA 1
ATOM 1083 C C . PHE A 1 130 ? -17.986 0.039 16.226 1.00 76.81 130 PHE A C 1
ATOM 1085 O O . PHE A 1 130 ? -18.816 0.396 17.070 1.00 76.81 130 PHE A O 1
ATOM 1092 N N . LEU A 1 131 ? -16.822 0.683 16.086 1.00 75.06 131 LEU A N 1
ATOM 1093 C CA . LEU A 1 131 ? -16.450 1.854 16.886 1.00 75.06 131 LEU A CA 1
ATOM 1094 C C . LEU A 1 131 ? -17.240 3.104 16.460 1.00 75.06 131 LEU A C 1
ATOM 1096 O O . LEU A 1 131 ? -17.693 3.870 17.315 1.00 75.06 131 LEU A O 1
ATOM 1100 N N . ARG A 1 132 ? -17.501 3.274 15.159 1.00 76.94 132 ARG A N 1
ATOM 1101 C CA . ARG A 1 132 ? -18.329 4.372 14.632 1.00 76.94 132 ARG A CA 1
ATOM 1102 C C . ARG A 1 132 ? -19.779 4.294 15.093 1.00 76.94 132 ARG A C 1
ATOM 1104 O O . ARG A 1 132 ? -20.330 5.325 15.470 1.00 76.94 132 ARG A O 1
ATOM 1111 N N . GLU A 1 133 ? -20.366 3.099 15.144 1.00 78.00 133 GLU A N 1
ATOM 1112 C CA . GLU A 1 133 ? -21.703 2.873 15.725 1.00 78.00 133 GLU A CA 1
ATOM 1113 C C . GLU A 1 133 ? -21.796 3.381 17.173 1.00 78.00 133 GLU A C 1
ATOM 1115 O O . GLU A 1 133 ? -22.841 3.843 17.624 1.00 78.00 133 GLU A O 1
ATOM 1120 N N . ARG A 1 134 ? -20.671 3.373 17.897 1.00 75.62 134 ARG A N 1
ATOM 1121 C CA . ARG A 1 134 ? -20.546 3.864 19.278 1.00 75.62 134 ARG A CA 1
ATOM 1122 C C . ARG A 1 134 ? -20.114 5.327 19.364 1.00 75.62 134 ARG A C 1
ATOM 1124 O O . ARG A 1 134 ? -19.701 5.775 20.431 1.00 75.62 134 ARG A O 1
ATOM 1131 N N . LYS A 1 135 ? -20.225 6.076 18.260 1.00 77.06 135 LYS A N 1
ATOM 1132 C CA . LYS A 1 135 ? -19.832 7.489 18.124 1.00 77.06 135 LYS A CA 1
ATOM 1133 C C . LYS A 1 135 ? -18.338 7.747 18.359 1.00 77.06 135 LYS A C 1
ATOM 1135 O O . LYS A 1 135 ? -17.944 8.879 18.628 1.00 77.06 135 LYS A O 1
ATOM 1140 N N . ILE A 1 136 ? -17.493 6.723 18.221 1.00 74.69 136 ILE A N 1
ATOM 1141 C CA . ILE A 1 136 ? -16.039 6.867 18.302 1.00 74.69 136 ILE A CA 1
ATOM 1142 C C . ILE A 1 136 ? -15.511 7.108 16.886 1.00 74.69 136 ILE A C 1
ATOM 1144 O O . ILE A 1 136 ? -15.576 6.236 16.017 1.00 74.69 136 ILE A O 1
ATOM 1148 N N . GLN A 1 137 ? -15.015 8.319 16.626 1.00 75.06 137 GLN A N 1
ATOM 1149 C CA . GLN A 1 137 ? -14.471 8.662 15.314 1.00 75.06 137 GLN A CA 1
ATOM 1150 C C . GLN A 1 137 ? -13.069 8.083 15.135 1.00 75.06 137 GLN A C 1
ATOM 1152 O O . GLN A 1 137 ? -12.154 8.390 15.893 1.00 75.06 137 GLN A O 1
ATOM 1157 N N . ILE A 1 138 ? -12.888 7.304 14.067 1.00 73.94 138 ILE A N 1
ATOM 1158 C CA . ILE A 1 138 ? -11.582 6.779 13.663 1.00 73.94 138 ILE A CA 1
ATOM 1159 C C . ILE A 1 138 ? -11.259 7.262 12.262 1.00 73.94 138 ILE A C 1
ATOM 1161 O O . ILE A 1 138 ? -12.011 7.022 11.306 1.00 73.94 138 ILE A O 1
ATOM 1165 N N . LYS A 1 139 ? -10.114 7.935 12.163 1.00 75.75 139 LYS A N 1
ATOM 1166 C CA . LYS A 1 139 ? -9.512 8.371 10.907 1.00 75.75 139 LYS A CA 1
ATOM 1167 C C . LYS A 1 139 ? -8.359 7.444 10.541 1.00 75.75 139 LYS A C 1
ATOM 1169 O O . LYS A 1 139 ? -7.507 7.133 11.376 1.00 75.75 139 LYS A O 1
ATOM 1174 N N . LEU A 1 140 ? -8.349 7.044 9.275 1.00 77.06 140 LEU A N 1
ATOM 1175 C CA . LEU A 1 140 ? -7.220 6.391 8.631 1.00 77.06 140 LEU A CA 1
ATOM 1176 C C . LEU A 1 140 ? -6.409 7.443 7.885 1.00 77.06 140 LEU A C 1
ATOM 1178 O O . LEU A 1 140 ? -6.973 8.305 7.208 1.00 77.06 140 LEU A O 1
ATOM 1182 N N . LYS A 1 141 ? -5.090 7.344 7.988 1.00 81.25 141 LYS A N 1
ATOM 1183 C CA . LYS A 1 141 ? -4.142 8.099 7.183 1.00 81.25 141 LYS A CA 1
ATOM 1184 C C . LYS A 1 141 ? -3.259 7.095 6.457 1.00 81.25 141 LYS A C 1
ATOM 1186 O O . LYS A 1 141 ? -2.493 6.382 7.096 1.00 81.25 141 LYS A O 1
ATOM 1191 N N . ASN A 1 142 ? -3.367 7.054 5.131 1.00 83.88 142 ASN A N 1
ATOM 1192 C CA . ASN A 1 142 ? -2.552 6.196 4.265 1.00 83.88 142 ASN A CA 1
ATOM 1193 C C . ASN A 1 142 ? -2.669 4.700 4.604 1.00 83.88 142 ASN A C 1
ATOM 1195 O O . ASN A 1 142 ? -1.660 4.015 4.718 1.00 83.88 142 ASN A O 1
ATOM 1199 N N . GLY A 1 143 ? -3.887 4.209 4.842 1.00 79.25 143 GLY A N 1
ATOM 1200 C CA . GLY A 1 143 ? -4.135 2.821 5.245 1.00 79.25 143 GLY A CA 1
ATOM 1201 C C . GLY A 1 143 ? -3.825 2.502 6.711 1.00 79.25 143 GLY A C 1
ATOM 1202 O O . GLY A 1 143 ? -4.141 1.408 7.160 1.00 79.25 143 GLY A O 1
ATOM 1203 N N . ILE A 1 144 ? -3.280 3.450 7.481 1.00 83.06 144 ILE A N 1
ATOM 1204 C CA . ILE A 1 144 ? -2.888 3.253 8.883 1.00 83.06 144 ILE A CA 1
ATOM 1205 C C . ILE A 1 144 ? -3.833 4.027 9.806 1.00 83.06 144 ILE A C 1
ATOM 1207 O O . ILE A 1 144 ? -4.212 5.165 9.519 1.00 83.06 144 ILE A O 1
ATOM 1211 N N . VAL A 1 145 ? -4.217 3.428 10.936 1.00 77.94 145 VAL A N 1
ATOM 1212 C CA . VAL A 1 145 ? -4.997 4.121 11.974 1.00 77.94 145 VAL A CA 1
ATOM 1213 C C . VAL A 1 145 ? -4.145 5.222 12.597 1.00 77.94 145 VAL A C 1
ATOM 1215 O O . VAL A 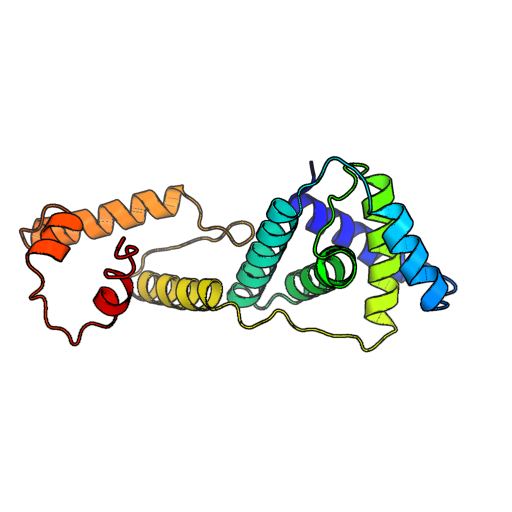1 145 ? -3.017 4.983 13.023 1.00 77.94 145 VAL A O 1
ATOM 1218 N N . ASP A 1 146 ? -4.683 6.438 12.673 1.00 73.38 146 ASP A N 1
ATOM 1219 C CA . ASP A 1 146 ? -3.998 7.529 13.365 1.00 73.38 146 ASP A CA 1
ATOM 1220 C C . ASP A 1 146 ? -3.797 7.168 14.848 1.00 73.38 146 ASP A C 1
ATOM 1222 O O . ASP A 1 146 ? -4.763 6.949 15.582 1.00 73.38 146 ASP A O 1
ATOM 1226 N N . LYS A 1 147 ? -2.534 7.126 15.295 1.00 67.06 147 LYS A N 1
ATOM 1227 C CA . LYS A 1 147 ? -2.151 6.763 16.668 1.00 67.06 147 LYS A CA 1
ATOM 1228 C C . LYS A 1 147 ? -2.832 7.629 17.728 1.00 67.06 147 LYS A C 1
ATOM 1230 O O . LYS A 1 147 ? -3.112 7.137 18.816 1.00 67.06 147 LYS A O 1
ATOM 1235 N N . LYS A 1 148 ? -3.150 8.892 17.419 1.00 68.19 148 LYS A N 1
ATOM 1236 C CA . LYS A 1 148 ? -3.897 9.755 18.349 1.00 68.19 148 LYS A CA 1
ATOM 1237 C C . LYS A 1 148 ? -5.303 9.214 18.623 1.00 68.19 148 LYS A C 1
ATOM 1239 O O . LYS A 1 148 ? -5.779 9.313 19.750 1.00 68.19 148 LYS A O 1
ATOM 1244 N N . ASN A 1 149 ? -5.934 8.594 17.622 1.00 64.12 149 ASN A N 1
ATOM 1245 C CA . ASN A 1 149 ? -7.231 7.945 17.794 1.00 64.12 149 ASN A CA 1
ATOM 1246 C C . ASN A 1 149 ? -7.104 6.659 18.621 1.00 64.12 149 ASN A C 1
ATOM 1248 O O . ASN A 1 149 ? -7.970 6.416 19.454 1.00 64.12 149 ASN A O 1
ATOM 1252 N N . LEU A 1 150 ? -6.025 5.879 18.460 1.00 66.38 150 LEU A N 1
ATOM 1253 C CA . LEU A 1 150 ? -5.802 4.650 19.241 1.00 66.38 150 LEU A CA 1
ATOM 1254 C C . LEU A 1 150 ? -5.788 4.924 20.749 1.00 66.38 150 LEU A C 1
ATOM 1256 O O . LEU A 1 150 ? -6.581 4.332 21.470 1.00 66.38 150 LEU A O 1
ATOM 1260 N N . ILE A 1 151 ? -5.001 5.909 21.194 1.00 66.25 151 ILE A N 1
ATOM 1261 C CA . ILE A 1 151 ? -4.925 6.299 22.615 1.00 66.25 151 ILE A CA 1
ATOM 1262 C C . ILE A 1 151 ? -6.295 6.755 23.142 1.00 66.25 151 ILE A C 1
ATOM 1264 O O . ILE A 1 151 ? -6.654 6.514 24.292 1.00 66.25 151 ILE A O 1
ATOM 1268 N N . SER A 1 152 ? -7.084 7.447 22.314 1.00 66.25 152 SER A N 1
ATOM 1269 C CA . SER A 1 152 ? -8.423 7.887 22.719 1.00 66.25 152 SER A CA 1
ATOM 1270 C C . SER A 1 152 ? -9.418 6.729 22.839 1.00 66.25 152 SER A C 1
ATOM 1272 O O . SER A 1 152 ? -10.265 6.753 23.728 1.00 66.25 152 SER A O 1
ATOM 1274 N N . ILE A 1 153 ? -9.304 5.715 21.975 1.00 64.94 153 ILE A N 1
ATOM 1275 C CA . ILE A 1 153 ? -10.134 4.506 22.009 1.00 64.94 153 ILE A CA 1
ATOM 1276 C C . ILE A 1 153 ? -9.800 3.693 23.254 1.00 64.94 153 ILE A C 1
ATOM 1278 O O . ILE A 1 153 ? -10.717 3.333 23.983 1.00 64.94 153 ILE A O 1
ATOM 1282 N N . GLU A 1 154 ? -8.511 3.472 23.512 1.00 66.56 154 GLU A N 1
ATOM 1283 C CA . GLU A 1 154 ? -7.998 2.777 24.695 1.00 66.56 154 GLU A CA 1
ATOM 1284 C C . GLU A 1 154 ? -8.568 3.405 25.972 1.00 66.56 154 GLU A C 1
ATOM 1286 O O . GLU A 1 154 ? -9.308 2.754 26.696 1.00 66.56 154 GLU A O 1
ATOM 1291 N N . LYS A 1 155 ? -8.456 4.730 26.130 1.00 68.19 155 LYS A N 1
ATOM 1292 C CA . LYS A 1 155 ? -9.045 5.448 27.275 1.00 68.19 155 LYS A CA 1
ATOM 1293 C C . LYS A 1 155 ? -10.567 5.319 27.406 1.00 68.19 155 LYS A C 1
ATOM 1295 O O . LYS A 1 155 ? -11.092 5.401 28.514 1.00 68.19 155 LYS A O 1
ATOM 1300 N N . ILE A 1 156 ? -11.310 5.217 26.299 1.00 68.31 156 ILE A N 1
ATOM 1301 C CA . ILE A 1 156 ? -12.771 5.016 26.339 1.00 68.31 156 ILE A CA 1
ATOM 1302 C C . ILE A 1 156 ? -13.101 3.585 26.770 1.00 68.31 156 ILE A C 1
ATOM 1304 O O . ILE A 1 156 ? -14.072 3.382 27.501 1.00 68.31 156 ILE A O 1
ATOM 1308 N N . ILE A 1 157 ? -12.323 2.617 26.288 1.00 66.69 157 ILE A N 1
ATOM 1309 C CA . ILE A 1 157 ? -12.436 1.204 26.637 1.00 66.69 157 ILE A CA 1
ATOM 1310 C C . ILE A 1 157 ? -12.112 1.026 28.123 1.00 66.69 157 ILE A C 1
ATOM 1312 O O . ILE A 1 157 ? -12.979 0.558 28.860 1.00 66.69 157 ILE A O 1
ATOM 1316 N N . ASP A 1 158 ? -10.961 1.522 28.574 1.00 65.25 158 ASP A N 1
ATOM 1317 C CA . ASP A 1 158 ? -10.513 1.458 29.966 1.00 65.25 158 ASP A CA 1
ATOM 1318 C C . ASP A 1 158 ? -11.548 2.076 30.904 1.00 65.25 158 ASP A C 1
ATOM 1320 O O . ASP A 1 158 ? -12.031 1.407 31.805 1.00 65.25 158 ASP A O 1
ATOM 1324 N N . LYS A 1 159 ? -12.039 3.294 30.627 1.00 68.69 159 LYS A N 1
ATOM 1325 C CA . LYS A 1 159 ? -13.085 3.929 31.455 1.00 68.69 159 LYS A CA 1
ATOM 1326 C C . LYS A 1 159 ? -14.397 3.150 31.518 1.00 68.69 159 LYS A C 1
ATOM 1328 O O . LYS A 1 159 ? -15.153 3.294 32.479 1.00 68.69 159 LYS A O 1
ATOM 1333 N N . LYS A 1 160 ? -14.758 2.414 30.463 1.00 64.94 160 LYS A N 1
ATOM 1334 C CA . LYS A 1 160 ? -15.967 1.576 30.473 1.00 64.94 160 LYS A CA 1
ATOM 1335 C C . LYS A 1 160 ? -15.744 0.305 31.277 1.00 64.94 160 LYS A C 1
ATOM 1337 O O . LYS A 1 160 ? -16.664 -0.108 31.974 1.00 64.94 160 LYS A O 1
ATOM 1342 N N . PHE A 1 161 ? -14.554 -0.274 31.198 1.00 63.50 161 PHE A N 1
ATOM 1343 C CA . PHE A 1 161 ? -14.180 -1.441 31.982 1.00 63.50 161 PHE A CA 1
ATOM 1344 C C . PHE A 1 161 ? -13.973 -1.106 33.460 1.00 63.50 161 PHE A C 1
ATOM 1346 O O . PHE A 1 161 ? -14.524 -1.812 34.298 1.00 63.50 161 PHE A O 1
ATOM 1353 N N . GLU A 1 162 ? -13.354 0.031 33.789 1.00 65.50 162 GLU A N 1
ATOM 1354 C CA . GLU A 1 162 ? -13.236 0.543 35.162 1.00 65.50 162 GLU A CA 1
ATOM 1355 C C . GLU A 1 162 ? -14.618 0.675 35.815 1.00 65.50 162 GLU A C 1
ATOM 1357 O O . GLU A 1 162 ? -14.825 0.255 36.950 1.00 65.50 162 GLU A O 1
ATOM 1362 N N . LYS A 1 163 ? -15.609 1.192 35.073 1.00 63.41 163 LYS A N 1
ATOM 1363 C CA . LYS A 1 163 ? -17.007 1.280 35.535 1.00 63.41 163 LYS A CA 1
ATOM 1364 C C . LYS A 1 163 ? -17.672 -0.075 35.776 1.00 63.41 163 LYS A C 1
ATOM 1366 O O . LYS A 1 163 ? -18.666 -0.131 36.492 1.00 63.41 163 LYS A O 1
ATOM 1371 N N . LEU A 1 164 ? -17.160 -1.133 35.158 1.00 58.69 164 LEU A N 1
ATOM 1372 C CA . LEU A 1 164 ? -17.600 -2.514 35.342 1.00 58.69 164 LEU A CA 1
ATOM 1373 C C . LEU A 1 164 ? -16.734 -3.264 36.374 1.00 58.69 164 LEU A C 1
ATOM 1375 O O . LEU A 1 164 ? -16.961 -4.450 36.585 1.00 58.69 164 LEU A O 1
ATOM 1379 N N . GLY A 1 165 ? -15.774 -2.591 37.024 1.00 56.25 165 GLY A N 1
ATOM 1380 C CA . GLY A 1 165 ? -14.869 -3.181 38.017 1.00 56.25 165 GLY A CA 1
ATOM 1381 C C . GLY A 1 165 ? -13.634 -3.874 37.432 1.00 56.25 165 GLY A C 1
ATOM 1382 O O . GLY A 1 165 ? -12.934 -4.571 38.160 1.00 56.25 165 GLY A O 1
ATOM 1383 N N . PHE A 1 166 ? -13.355 -3.690 36.138 1.00 57.03 166 PHE A N 1
ATOM 1384 C CA . PHE A 1 166 ? -12.213 -4.280 35.441 1.00 57.03 166 PHE A CA 1
ATOM 1385 C C . PHE A 1 166 ? -11.161 -3.212 35.130 1.00 57.03 166 PHE A C 1
ATOM 1387 O O . PHE A 1 166 ? -11.453 -2.222 34.465 1.00 57.03 166 PHE A O 1
ATOM 1394 N N . PHE A 1 167 ? -9.929 -3.410 35.591 1.00 55.56 167 PHE A N 1
ATOM 1395 C CA . PHE A 1 167 ? -8.889 -2.373 35.551 1.00 55.56 167 PHE A CA 1
ATOM 1396 C C . PHE A 1 167 ? -7.932 -2.481 34.352 1.00 55.56 167 PHE A C 1
ATOM 1398 O O . PHE A 1 167 ? -7.115 -1.587 34.150 1.00 55.56 167 PHE A O 1
ATOM 1405 N N . SER A 1 168 ? -8.016 -3.550 33.552 1.00 55.41 168 SER A N 1
ATOM 1406 C CA . SER A 1 168 ? -7.216 -3.729 32.332 1.00 55.41 168 SER A CA 1
ATOM 1407 C C . SER A 1 168 ? -7.788 -4.821 31.417 1.00 55.41 168 SER A C 1
ATOM 1409 O O . SER A 1 168 ? -8.558 -5.674 31.864 1.00 55.41 168 SER A O 1
ATOM 1411 N N . ILE A 1 169 ? -7.375 -4.818 30.139 1.00 54.09 169 ILE A N 1
ATOM 1412 C CA . ILE A 1 169 ? -7.650 -5.905 29.176 1.00 54.09 169 ILE A CA 1
ATOM 1413 C C . ILE A 1 169 ? -7.145 -7.251 29.709 1.00 54.09 169 ILE A C 1
ATOM 1415 O O . ILE A 1 169 ? -7.859 -8.245 29.592 1.00 54.09 169 ILE A O 1
ATOM 1419 N N . ASP A 1 170 ? -5.977 -7.273 30.352 1.00 53.94 170 ASP A N 1
ATOM 1420 C CA . ASP A 1 170 ? -5.412 -8.495 30.933 1.00 53.94 170 ASP A CA 1
ATOM 1421 C C . ASP A 1 170 ? -6.313 -9.059 32.042 1.00 53.94 170 ASP A C 1
ATOM 1423 O O . ASP A 1 170 ? -6.658 -10.238 32.013 1.00 53.94 170 ASP A O 1
ATOM 1427 N N . GLY A 1 171 ? -6.828 -8.207 32.937 1.00 56.66 171 GLY A N 1
ATOM 1428 C CA . GLY A 1 171 ? -7.776 -8.634 33.973 1.00 56.66 171 GLY A CA 1
ATOM 1429 C C . GLY A 1 171 ? -9.117 -9.131 33.413 1.00 56.66 171 GLY A C 1
ATOM 1430 O O . GLY A 1 171 ? -9.783 -9.964 34.020 1.00 56.66 171 GLY A O 1
ATOM 1431 N N . ILE A 1 172 ? -9.522 -8.664 32.229 1.00 52.66 172 ILE A N 1
ATOM 1432 C CA . ILE A 1 172 ? -10.730 -9.152 31.543 1.00 52.66 172 ILE A CA 1
ATOM 1433 C C . ILE A 1 172 ? -10.480 -10.524 30.919 1.00 52.66 172 ILE A C 1
ATOM 1435 O O . ILE A 1 172 ? -11.341 -11.395 31.016 1.00 52.66 172 ILE A O 1
ATOM 1439 N N . LEU A 1 173 ? -9.315 -10.734 30.301 1.00 55.94 173 LEU A N 1
ATOM 1440 C CA . LEU A 1 173 ? -8.925 -12.030 29.738 1.00 55.94 173 LEU A CA 1
ATOM 1441 C C . LEU A 1 173 ? -8.745 -13.108 30.819 1.00 55.94 173 LEU A C 1
ATOM 1443 O O . LEU A 1 173 ? -8.954 -14.284 30.525 1.00 55.94 173 LEU A O 1
ATOM 1447 N N . GLU A 1 174 ? -8.400 -12.713 32.048 1.00 55.59 174 GLU A N 1
ATOM 1448 C CA . GLU A 1 174 ? -8.317 -13.601 33.216 1.00 55.59 174 GLU A CA 1
ATOM 1449 C C . GLU A 1 174 ? -9.688 -14.024 33.770 1.00 55.59 174 GLU A C 1
ATOM 1451 O O . GLU A 1 174 ? -9.825 -15.143 34.265 1.00 55.59 174 GLU A O 1
ATOM 1456 N N . ILE A 1 175 ? -10.700 -13.150 33.696 1.00 52.44 175 ILE A N 1
ATOM 1457 C CA . ILE A 1 175 ? -12.030 -13.374 34.298 1.00 52.44 175 ILE A CA 1
ATOM 1458 C C . ILE A 1 175 ? -13.050 -13.898 33.280 1.00 52.44 175 ILE A C 1
ATOM 1460 O O . ILE A 1 175 ? -14.035 -14.536 33.662 1.00 52.44 175 ILE A O 1
ATOM 1464 N N . LEU A 1 176 ? -12.836 -13.655 31.982 1.00 51.88 176 LEU A N 1
ATOM 1465 C CA . LEU A 1 176 ? -13.626 -14.300 30.942 1.00 51.88 176 LEU A CA 1
ATOM 1466 C C . LEU A 1 176 ? -13.510 -15.815 31.137 1.00 51.88 176 LEU A C 1
ATOM 1468 O O . LEU A 1 176 ? -12.394 -16.342 31.124 1.00 51.88 176 LEU A O 1
ATOM 1472 N N . PRO A 1 177 ? -14.631 -16.531 31.342 1.00 45.59 177 PRO A N 1
ATOM 1473 C CA . PRO A 1 177 ? -14.565 -17.971 31.468 1.00 45.59 177 PRO A CA 1
ATOM 1474 C C . PRO A 1 177 ? -13.886 -18.494 30.208 1.00 45.59 177 PRO A C 1
ATOM 1476 O O . PRO A 1 177 ? -14.316 -18.173 29.095 1.00 45.59 177 PRO A O 1
ATOM 1479 N N . LYS A 1 178 ? -12.804 -19.260 30.401 1.00 47.72 178 LYS A N 1
ATOM 1480 C CA . LYS A 1 178 ? -12.120 -20.030 29.358 1.00 47.72 178 LYS A CA 1
ATOM 1481 C C . LYS A 1 178 ? -13.089 -21.094 28.847 1.00 47.72 178 LYS A C 1
ATOM 1483 O O . LYS A 1 178 ? -12.971 -22.274 29.141 1.00 47.72 178 LYS A O 1
ATOM 1488 N N . HIS A 1 179 ? -14.145 -20.656 28.185 1.00 41.44 179 HIS A N 1
ATOM 1489 C CA . HIS A 1 179 ? -15.027 -21.519 27.448 1.00 41.44 179 HIS A CA 1
ATOM 1490 C C . HIS A 1 179 ? -14.341 -21.724 26.111 1.00 41.44 179 HIS A C 1
ATOM 1492 O O . HIS A 1 179 ? -14.208 -20.779 25.331 1.00 41.44 179 HIS A O 1
ATOM 1498 N N . ASP A 1 180 ? -13.956 -22.971 25.856 1.00 46.72 180 ASP A N 1
ATOM 1499 C CA . ASP A 1 180 ? -13.307 -23.478 24.638 1.00 46.72 180 ASP A CA 1
ATOM 1500 C C . ASP A 1 180 ? -14.033 -23.104 23.322 1.00 46.72 180 ASP A C 1
ATOM 1502 O O . ASP A 1 180 ? -13.546 -23.361 22.223 1.00 46.72 180 ASP A O 1
ATOM 1506 N N . ASN A 1 181 ? -15.195 -22.451 23.420 1.00 44.06 181 ASN A N 1
ATOM 1507 C CA . ASN A 1 181 ? -16.042 -22.013 22.320 1.00 44.06 181 ASN A CA 1
ATOM 1508 C C . ASN A 1 181 ? -15.817 -20.559 21.866 1.00 44.06 181 ASN A C 1
ATOM 1510 O O . ASN A 1 181 ? -16.397 -20.160 20.855 1.00 44.06 181 ASN A O 1
ATOM 1514 N N . PHE A 1 182 ? -15.011 -19.744 22.557 1.00 41.06 182 PHE A N 1
ATOM 1515 C CA . PHE A 1 182 ? -14.658 -18.417 22.039 1.00 41.06 182 PHE A CA 1
ATOM 1516 C C . PHE A 1 182 ? -13.499 -18.527 21.039 1.00 41.06 182 PHE A C 1
ATOM 1518 O O . PHE A 1 182 ? -12.374 -18.851 21.411 1.00 41.06 182 PHE A O 1
ATOM 1525 N N . GLU A 1 183 ? -13.755 -18.191 19.766 1.00 46.66 183 GLU A N 1
ATOM 1526 C CA . GLU A 1 183 ? -12.772 -18.243 18.663 1.00 46.66 183 GLU A CA 1
ATOM 1527 C C . GLU A 1 183 ? -11.464 -17.481 18.937 1.00 46.66 183 GLU A C 1
ATOM 1529 O O . GLU A 1 183 ? -10.453 -17.755 18.297 1.00 46.66 183 GLU A O 1
ATOM 1534 N N . ILE A 1 184 ? -11.457 -16.552 19.896 1.00 39.69 184 ILE A N 1
ATOM 1535 C CA . ILE A 1 184 ? -10.267 -15.803 20.318 1.00 39.69 184 ILE A CA 1
ATOM 1536 C C . ILE A 1 184 ? -9.183 -16.736 20.890 1.00 39.69 184 ILE A C 1
ATOM 1538 O O . ILE A 1 184 ? -8.006 -16.528 20.604 1.00 39.69 184 ILE A O 1
ATOM 1542 N N . TYR A 1 185 ? -9.558 -17.798 21.616 1.00 41.28 185 TYR A N 1
ATOM 1543 C CA . TYR A 1 185 ? -8.603 -18.744 22.214 1.00 41.28 185 TYR A CA 1
ATOM 1544 C C . TYR A 1 185 ? -8.086 -19.806 21.227 1.00 41.28 185 TYR A C 1
ATOM 1546 O O . TYR A 1 185 ? -7.085 -20.458 21.501 1.00 41.28 185 TYR A O 1
ATOM 1554 N N . LYS A 1 186 ? -8.665 -19.930 20.018 1.00 45.00 186 LYS A N 1
ATOM 1555 C CA . LYS A 1 186 ? -8.077 -20.779 18.956 1.00 45.00 186 LYS A CA 1
ATOM 1556 C C . LYS A 1 186 ? -6.693 -20.304 18.504 1.00 45.00 186 LYS A C 1
ATOM 1558 O O . LYS A 1 186 ? -5.972 -21.068 17.871 1.00 45.00 186 LYS A O 1
ATOM 1563 N N . PHE A 1 187 ? -6.337 -19.054 18.795 1.00 45.06 187 PHE A N 1
ATOM 1564 C CA . PHE A 1 187 ? -5.076 -18.444 18.381 1.00 45.06 187 PHE A CA 1
ATOM 1565 C C . PHE A 1 187 ? -4.066 -18.283 19.529 1.00 45.06 187 PHE A C 1
ATOM 1567 O O . PHE A 1 187 ? -2.981 -17.760 19.283 1.00 45.06 187 PHE A O 1
ATOM 1574 N N . SER A 1 188 ? -4.393 -18.698 20.764 1.00 43.91 188 SER A N 1
ATOM 1575 C CA . SER A 1 188 ? -3.484 -18.556 21.915 1.00 43.91 188 SER A CA 1
ATOM 1576 C C . SER A 1 188 ? -2.514 -19.729 22.089 1.00 43.91 188 SER A C 1
ATOM 1578 O O . SER A 1 188 ? -1.414 -19.515 22.587 1.00 43.91 188 SER A O 1
ATOM 1580 N N . ASP A 1 189 ? -2.862 -20.927 21.607 1.00 42.47 189 ASP A N 1
ATOM 1581 C CA . ASP A 1 189 ? -2.074 -22.155 21.822 1.00 42.47 189 ASP A CA 1
ATOM 1582 C C . ASP A 1 189 ? -1.276 -22.597 20.585 1.00 42.47 189 ASP A C 1
ATOM 1584 O O . ASP A 1 189 ? -1.177 -23.777 20.260 1.00 42.47 189 ASP A O 1
ATOM 1588 N N . SER A 1 190 ? -0.652 -21.649 19.884 1.00 40.62 190 SER A N 1
ATOM 1589 C CA . SER A 1 190 ? 0.405 -21.959 18.913 1.00 40.62 190 SER A CA 1
ATOM 1590 C C . SER A 1 190 ? 1.759 -21.443 19.399 1.00 40.62 190 SER A C 1
ATOM 1592 O O . SER A 1 190 ? 2.424 -20.662 18.717 1.00 40.62 190 SER A O 1
ATOM 1594 N N . ALA A 1 191 ? 2.163 -21.862 20.598 1.00 37.53 191 ALA A N 1
ATOM 1595 C CA . ALA A 1 191 ? 3.574 -21.917 20.967 1.00 37.53 191 ALA A CA 1
ATOM 1596 C C . ALA A 1 191 ? 4.131 -23.292 20.547 1.00 37.53 191 ALA A C 1
ATOM 1598 O O . ALA A 1 191 ? 3.435 -24.298 20.702 1.00 37.53 191 ALA A O 1
ATOM 1599 N N . PRO A 1 192 ? 5.353 -23.370 19.991 1.00 40.91 192 PRO A N 1
ATOM 1600 C CA . PRO A 1 192 ? 5.920 -24.631 19.542 1.00 40.91 192 PRO A CA 1
ATOM 1601 C C . PRO A 1 192 ? 6.159 -25.534 20.751 1.00 40.91 192 PRO A C 1
ATOM 1603 O O . PRO A 1 192 ? 6.911 -25.189 21.662 1.00 40.91 192 PRO A O 1
ATOM 1606 N N . THR A 1 193 ? 5.529 -26.705 20.755 1.00 37.28 193 THR A N 1
ATOM 1607 C CA . THR A 1 193 ? 5.912 -27.789 21.654 1.00 37.28 193 THR A CA 1
ATOM 1608 C C . THR A 1 193 ? 7.273 -28.295 21.184 1.00 37.28 193 THR A C 1
ATOM 1610 O O . THR A 1 193 ? 7.371 -29.030 20.206 1.00 37.28 193 THR A O 1
ATOM 1613 N N . THR A 1 194 ? 8.343 -27.837 21.828 1.00 37.97 194 THR A N 1
ATOM 1614 C CA . THR A 1 194 ? 9.653 -28.485 21.752 1.00 37.97 194 THR A CA 1
ATOM 1615 C C . THR A 1 194 ? 9.544 -29.887 22.340 1.00 37.97 194 THR A C 1
ATOM 1617 O O . THR A 1 194 ? 9.279 -30.024 23.536 1.00 37.97 194 THR A O 1
ATOM 1620 N N . LEU A 1 195 ? 9.783 -30.893 21.502 1.00 34.84 195 LEU A N 1
ATOM 1621 C CA . LEU A 1 195 ? 10.377 -32.175 21.874 1.00 34.84 195 LEU A CA 1
ATOM 1622 C C . LEU A 1 195 ? 11.535 -32.444 20.914 1.00 34.84 195 LEU A C 1
ATOM 1624 O O . LEU A 1 195 ? 11.328 -32.252 19.694 1.00 34.84 195 LEU A O 1
#